Protein AF-A0A267FSI0-F1 (afdb_monomer_lite)

Radius of gyration: 41.01 Å; chains: 1; bounding box: 72×67×143 Å

Secondary structure (DSSP, 8-state):
--------------------------------------------TTS----------------------TTHHHHHHHHHHHHHHHHHHHHHHHHHHHHHHHHHHHHHHHHHHHHHHHHHHHHHHHHHHTT-HHHHHHHHHHHHHHHHHHHHHHHHHHHHHHHHHHHHHHHHHHHHHHTT-----TT--------

pLDDT: mean 71.2, std 25.24, range [33.44, 98.25]

Organism: NCBI:txid282301

Sequence (195 aa):
AMHRLPAPAPPSAALLSDDSNSQPPVDQRQTMGFGVPDQLPRAAAAEAAAGVPADADISNDTDASAGAGSSGGLYSAHINEEVSRAKLRDTMLRMLRRSDILIAAAESQLKQVCRQIELERVRFDRACYRSQRSFRYTLRLRMAVLEGMCNMLREYATTKMTERNNFAAIVRAMELEMAGGDLPSPFYHRGGGDP

Structure (mmCIF, N/CA/C/O backbone):
data_AF-A0A267FSI0-F1
#
_entry.id   AF-A0A267FSI0-F1
#
loop_
_atom_site.group_PDB
_atom_site.id
_atom_site.type_symbol
_atom_site.label_atom_id
_atom_site.label_alt_id
_atom_site.label_comp_id
_atom_site.label_asym_id
_atom_site.label_entity_id
_atom_site.label_seq_id
_atom_site.pdbx_PDB_ins_code
_atom_site.Cartn_x
_atom_site.Cartn_y
_atom_site.Cartn_z
_atom_site.occupancy
_atom_site.B_iso_or_equiv
_atom_site.auth_seq_id
_atom_site.auth_comp_id
_atom_site.auth_asym_id
_atom_site.auth_atom_id
_atom_site.pdbx_PDB_model_num
ATOM 1 N N . ALA A 1 1 ? -41.505 -25.756 95.009 1.00 44.81 1 ALA A N 1
ATOM 2 C CA . ALA A 1 1 ? -40.682 -25.976 93.806 1.00 44.81 1 ALA A CA 1
ATOM 3 C C . ALA A 1 1 ? -40.915 -24.811 92.850 1.00 44.81 1 ALA A C 1
ATOM 5 O O . ALA A 1 1 ? -42.060 -24.501 92.568 1.00 44.81 1 ALA A O 1
ATOM 6 N N . MET A 1 2 ? -39.820 -24.126 92.513 1.00 44.22 2 MET A N 1
ATOM 7 C CA . MET A 1 2 ? -39.611 -22.977 91.615 1.00 44.22 2 MET A CA 1
ATOM 8 C C . MET A 1 2 ? -40.812 -22.341 90.882 1.00 44.22 2 MET A C 1
ATOM 10 O O . MET A 1 2 ? -41.357 -22.889 89.929 1.00 44.22 2 MET A O 1
ATOM 14 N N . HIS A 1 3 ? -41.077 -21.089 91.267 1.00 43.28 3 HIS A N 1
ATOM 15 C CA . HIS A 1 3 ? -41.688 -20.033 90.463 1.00 43.28 3 HIS A CA 1
ATOM 16 C C . HIS A 1 3 ? -40.898 -19.752 89.170 1.00 43.28 3 HIS A C 1
ATOM 18 O O . HIS A 1 3 ? -39.674 -19.629 89.210 1.00 43.28 3 HIS A O 1
ATOM 24 N N . ARG A 1 4 ? -41.598 -19.466 88.065 1.00 45.78 4 ARG A N 1
ATOM 25 C CA . ARG A 1 4 ? -41.160 -18.439 87.105 1.00 45.78 4 ARG A CA 1
ATOM 26 C C . ARG A 1 4 ? -42.384 -17.727 86.522 1.00 45.78 4 ARG A C 1
ATOM 28 O O . ARG A 1 4 ? -43.190 -18.321 85.817 1.00 45.78 4 ARG A O 1
ATOM 35 N N . LEU A 1 5 ? -42.527 -16.472 86.938 1.00 49.81 5 LEU A N 1
ATOM 36 C CA . LEU A 1 5 ? -43.544 -15.488 86.557 1.00 49.81 5 LEU A CA 1
ATOM 37 C C . LEU A 1 5 ? -43.108 -14.705 85.281 1.00 49.81 5 LEU A C 1
ATOM 39 O O . LEU A 1 5 ? -41.990 -14.925 84.811 1.00 49.81 5 LEU A O 1
ATOM 43 N N . PRO A 1 6 ? -43.981 -13.849 84.699 1.00 52.94 6 PRO A N 1
ATOM 44 C CA . PRO A 1 6 ? -44.072 -13.560 83.258 1.00 52.94 6 PRO A CA 1
ATOM 45 C C . PRO A 1 6 ? -43.556 -12.168 82.808 1.00 52.94 6 PRO A C 1
ATOM 47 O O . PRO A 1 6 ? -43.279 -11.318 83.647 1.00 52.94 6 PRO A O 1
ATOM 50 N N . ALA A 1 7 ? -43.594 -11.944 81.474 1.00 46.62 7 ALA A N 1
ATOM 51 C CA . ALA A 1 7 ? -43.583 -10.658 80.721 1.00 46.62 7 ALA A CA 1
ATOM 52 C C . ALA A 1 7 ? -42.256 -9.838 80.774 1.00 46.62 7 ALA A C 1
ATOM 54 O O . ALA A 1 7 ? -41.445 -10.142 81.644 1.00 46.62 7 ALA A O 1
ATOM 55 N N . PRO A 1 8 ? -41.965 -8.828 79.898 1.00 48.88 8 PRO A N 1
ATOM 56 C CA . PRO A 1 8 ? -42.886 -7.983 79.109 1.00 48.88 8 PRO A CA 1
ATOM 57 C C . PRO A 1 8 ? -42.420 -7.557 77.679 1.00 48.88 8 PRO A C 1
ATOM 59 O O . PRO A 1 8 ? -41.323 -7.864 77.227 1.00 48.88 8 PRO A O 1
ATOM 62 N N . ALA A 1 9 ? -43.268 -6.796 76.979 1.00 45.00 9 ALA A N 1
ATOM 63 C CA . ALA A 1 9 ? -42.910 -5.844 75.907 1.00 45.00 9 ALA A CA 1
ATOM 64 C C . ALA A 1 9 ? -43.154 -4.403 76.429 1.00 45.00 9 ALA A C 1
ATOM 66 O O . ALA A 1 9 ? -43.786 -4.292 77.483 1.00 45.00 9 ALA A O 1
ATOM 67 N N . PRO A 1 10 ? -42.905 -3.294 75.691 1.00 57.38 10 PRO A N 1
ATOM 68 C CA . PRO A 1 10 ? -41.829 -2.847 74.784 1.00 57.38 10 PRO A CA 1
ATOM 69 C C . PRO A 1 10 ? -41.081 -1.623 75.421 1.00 57.38 10 PRO A C 1
ATOM 71 O O . PRO A 1 10 ? -41.098 -1.513 76.647 1.00 57.38 10 PRO A O 1
ATOM 74 N N . PRO A 1 11 ? -40.424 -0.699 74.671 1.00 46.44 11 PRO A N 1
ATOM 75 C CA . PRO A 1 11 ? -41.142 0.546 74.321 1.00 46.44 11 PRO A CA 1
ATOM 76 C C . PRO A 1 11 ? -40.771 1.202 72.965 1.00 46.44 11 PRO A C 1
ATOM 78 O O . PRO A 1 11 ? -3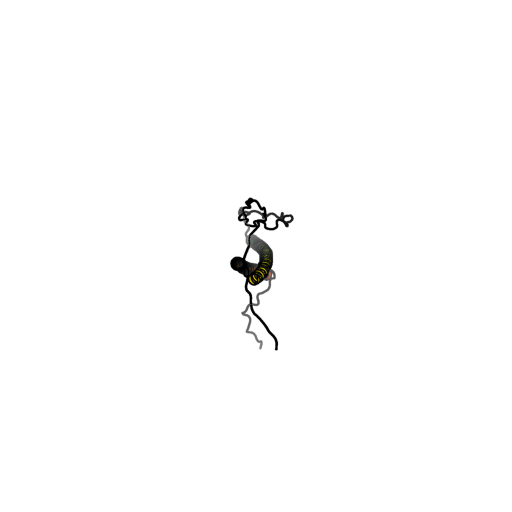9.689 1.011 72.417 1.00 46.44 11 PRO A O 1
ATOM 81 N N . SER A 1 12 ? -41.693 2.028 72.456 1.00 45.47 12 SER A N 1
ATOM 82 C CA . SER A 1 12 ? -41.475 3.068 71.430 1.00 45.47 12 SER A CA 1
ATOM 83 C C . SER A 1 12 ? -41.177 4.444 72.071 1.00 45.47 12 SER A C 1
ATOM 85 O O . SER A 1 12 ? -41.417 4.601 73.266 1.00 45.47 12 SER A O 1
ATOM 87 N N . ALA A 1 13 ? -40.793 5.431 71.232 1.00 37.69 13 ALA A N 1
ATOM 88 C CA . ALA A 1 13 ? -40.480 6.868 71.479 1.00 37.69 13 ALA A CA 1
ATOM 89 C C . ALA A 1 13 ? -38.963 7.156 71.626 1.00 37.69 13 ALA A C 1
ATOM 91 O O . ALA A 1 13 ? -38.266 6.355 72.228 1.00 37.69 13 ALA A O 1
ATOM 92 N N . ALA A 1 14 ? -38.331 8.226 71.117 1.00 37.78 14 ALA A N 1
ATOM 93 C CA . ALA A 1 14 ? -38.710 9.523 70.531 1.00 37.78 14 ALA A CA 1
ATOM 94 C C . ALA A 1 14 ? -37.476 10.063 69.730 1.00 37.78 14 ALA A C 1
ATOM 96 O O . ALA A 1 14 ? -36.357 9.678 70.049 1.00 37.78 14 ALA A O 1
ATOM 97 N N . LEU A 1 15 ? -37.631 10.700 68.558 1.00 39.16 15 LEU A N 1
ATOM 98 C CA . LEU A 1 15 ? -37.480 12.148 68.251 1.00 39.16 15 LEU A CA 1
ATOM 99 C C . LEU A 1 15 ? -36.138 12.859 68.589 1.00 39.16 15 LEU A C 1
ATOM 101 O O . LEU A 1 15 ? -35.676 12.783 69.721 1.00 39.16 15 LEU A O 1
ATOM 105 N N . LEU A 1 16 ? -35.701 13.695 67.616 1.00 38.00 16 LEU A N 1
ATOM 106 C CA . LEU A 1 16 ? -34.694 14.797 67.625 1.00 38.00 16 LEU A CA 1
ATOM 107 C C . LEU A 1 16 ? -33.224 14.350 67.392 1.00 38.00 16 LEU A C 1
ATOM 109 O O . LEU A 1 16 ? -32.783 13.393 68.009 1.00 38.00 16 LEU A O 1
ATOM 113 N N . SER A 1 17 ? -32.400 14.922 66.500 1.00 38.78 17 SER A N 1
ATOM 114 C CA . SER A 1 17 ? -32.355 16.261 65.885 1.00 38.78 17 SER A CA 1
ATOM 115 C C . SER A 1 17 ? -31.581 16.263 64.554 1.00 38.78 17 SER A C 1
ATOM 117 O O . SER A 1 17 ? -30.766 15.377 64.304 1.00 38.78 17 SER A O 1
ATOM 119 N N . ASP A 1 18 ? -31.828 17.313 63.765 1.00 41.78 18 ASP A N 1
ATOM 120 C CA . ASP A 1 18 ? -30.954 17.895 62.740 1.00 41.78 18 ASP A CA 1
ATOM 121 C C . ASP A 1 18 ? -29.455 17.774 63.040 1.00 41.78 18 ASP A C 1
ATOM 123 O O . ASP A 1 18 ? -29.007 18.168 64.116 1.00 41.78 18 ASP A O 1
ATOM 127 N N . ASP A 1 19 ? -28.680 17.389 62.024 1.00 41.47 19 ASP A N 1
ATOM 128 C CA . ASP A 1 19 ? -27.350 17.959 61.851 1.00 41.47 19 ASP A CA 1
ATOM 129 C C . ASP A 1 19 ? -27.136 18.361 60.391 1.00 41.47 19 ASP A C 1
ATOM 131 O O . ASP A 1 19 ? -27.282 17.584 59.442 1.00 41.47 19 ASP A O 1
ATOM 135 N N . SER A 1 20 ? -26.838 19.644 60.249 1.00 41.38 20 SER A N 1
ATOM 136 C CA . SER A 1 20 ? -26.615 20.358 59.005 1.00 41.38 20 SER A CA 1
ATOM 137 C C . SER A 1 20 ? -25.363 19.819 58.319 1.00 41.38 20 SER A C 1
ATOM 139 O O . SER A 1 20 ? -24.260 20.029 58.818 1.00 41.38 20 SER A O 1
ATOM 141 N N . ASN A 1 21 ? -25.493 19.201 57.141 1.00 37.91 21 ASN A N 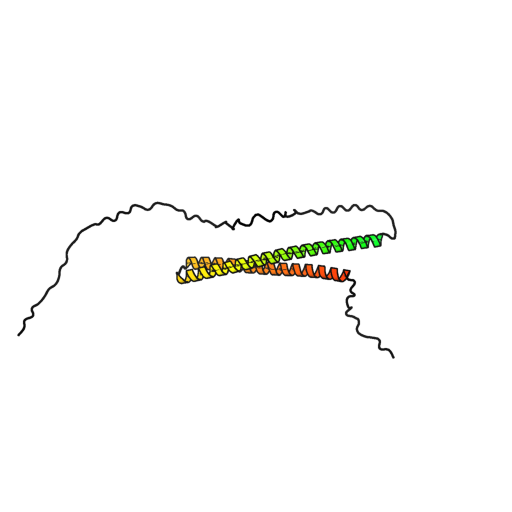1
ATOM 142 C CA . ASN A 1 21 ? -24.354 19.078 56.233 1.00 37.91 21 ASN A CA 1
ATOM 143 C C . ASN A 1 21 ? -24.517 20.063 55.075 1.00 37.91 21 ASN A C 1
ATOM 145 O O . ASN A 1 21 ? -25.188 19.812 54.075 1.00 37.91 21 ASN A O 1
ATOM 149 N N . SER A 1 22 ? -23.920 21.227 55.283 1.00 42.28 22 SER A N 1
ATOM 150 C CA . SER A 1 22 ? -23.806 22.330 54.345 1.00 42.28 22 SER A CA 1
ATOM 151 C C . SER A 1 22 ? -22.987 21.927 53.113 1.00 42.28 22 SER A C 1
ATOM 153 O O . SER A 1 22 ? -21.767 21.814 53.189 1.00 42.28 22 SER A O 1
ATOM 155 N N . GLN A 1 23 ? -23.627 21.808 51.948 1.00 42.28 23 GLN A N 1
ATOM 156 C CA . GLN A 1 23 ? -22.958 21.987 50.653 1.00 42.28 23 GLN A CA 1
ATOM 157 C C . GLN A 1 23 ? -23.817 22.877 49.738 1.00 42.28 23 GLN A C 1
ATOM 159 O O . GLN A 1 23 ? -24.900 22.455 49.331 1.00 42.28 23 GLN A O 1
ATOM 164 N N . PRO A 1 24 ? -23.369 24.102 49.401 1.00 43.03 24 PRO A N 1
ATOM 165 C CA . PRO A 1 24 ? -23.927 24.896 48.307 1.00 43.03 24 PRO A CA 1
ATOM 166 C C . PRO A 1 24 ? -23.117 24.634 47.002 1.00 43.03 24 PRO A C 1
ATOM 168 O O . PRO A 1 24 ? -22.215 23.795 47.004 1.00 43.03 24 PRO A O 1
ATOM 171 N N . PRO A 1 25 ? -23.454 25.245 45.851 1.00 44.38 25 PRO A N 1
ATOM 172 C CA . PRO A 1 25 ? -24.205 24.604 44.782 1.00 44.38 25 PRO A CA 1
ATOM 173 C C . PRO A 1 25 ? -23.352 24.288 43.542 1.00 44.38 25 PRO A C 1
ATOM 175 O O . PRO A 1 25 ? -22.206 24.704 43.386 1.00 44.38 25 PRO A O 1
ATOM 178 N N . VAL A 1 26 ? -23.979 23.541 42.638 1.00 52.62 26 VAL A N 1
ATOM 179 C CA . VAL A 1 26 ? -23.524 23.208 41.289 1.00 52.62 26 VAL A CA 1
ATOM 180 C C . VAL A 1 26 ? -23.331 24.482 40.466 1.00 52.62 26 VAL A C 1
ATOM 182 O O . VAL A 1 26 ? -24.312 25.109 40.092 1.00 52.62 26 VAL A O 1
ATOM 185 N N . ASP A 1 27 ? -22.085 24.818 40.134 1.00 39.97 27 ASP A N 1
ATOM 186 C CA . ASP A 1 27 ? -21.766 25.633 38.961 1.00 39.97 27 ASP A CA 1
ATOM 187 C C . ASP A 1 27 ? -20.300 25.452 38.549 1.00 39.97 27 ASP A C 1
ATOM 189 O O . ASP A 1 27 ? -19.388 26.042 39.119 1.00 39.97 27 ASP A O 1
ATOM 193 N N . GLN A 1 28 ? -20.073 24.653 37.505 1.00 38.06 28 GLN A N 1
ATOM 194 C CA . GLN A 1 28 ? -19.200 25.079 36.414 1.00 38.06 28 GLN A CA 1
ATOM 195 C C . GLN A 1 28 ? -19.398 24.183 35.195 1.00 38.06 28 GLN A C 1
ATOM 197 O O . GLN A 1 28 ? -19.015 23.015 35.151 1.00 38.06 28 GLN A O 1
ATOM 202 N N . ARG A 1 29 ? -19.992 24.794 34.169 1.00 44.69 29 ARG A N 1
ATOM 203 C CA . ARG A 1 29 ? -19.874 24.393 32.772 1.00 44.69 29 ARG A CA 1
ATOM 204 C C . ARG A 1 29 ? -18.424 24.013 32.464 1.00 44.69 29 ARG A C 1
ATOM 206 O O . ARG A 1 29 ? -17.556 24.879 32.432 1.00 44.69 29 ARG A O 1
ATOM 213 N N . GLN A 1 30 ? -18.198 22.761 32.098 1.00 39.16 30 GLN A N 1
ATOM 214 C CA . GLN A 1 30 ? -17.209 22.449 31.079 1.00 39.16 30 GLN A CA 1
ATOM 215 C C . GLN A 1 30 ? -17.925 21.691 29.976 1.00 39.16 30 GLN A C 1
ATOM 217 O O . GLN A 1 30 ? -18.293 20.524 30.087 1.00 39.16 30 GLN A O 1
ATOM 222 N N . THR A 1 31 ? -18.185 22.439 28.914 1.00 41.28 31 THR A N 1
ATOM 223 C CA . THR A 1 31 ? -18.490 21.932 27.591 1.00 41.28 31 THR A CA 1
ATOM 224 C C . THR A 1 31 ? -17.413 20.910 27.231 1.00 41.28 31 THR A C 1
ATOM 226 O O . THR A 1 31 ? -16.291 21.291 26.895 1.00 41.28 31 THR A O 1
ATOM 229 N N . MET A 1 32 ? -17.718 19.614 27.309 1.00 35.88 32 MET A N 1
ATOM 230 C CA . MET A 1 32 ? -16.892 18.598 26.660 1.00 35.88 32 MET A CA 1
ATOM 231 C C . MET A 1 32 ? -17.141 18.746 25.164 1.00 35.88 32 MET A C 1
ATOM 233 O O . MET A 1 32 ? -18.018 18.110 24.581 1.00 35.88 32 MET A O 1
ATOM 237 N N . GLY A 1 33 ? -16.420 19.707 24.590 1.00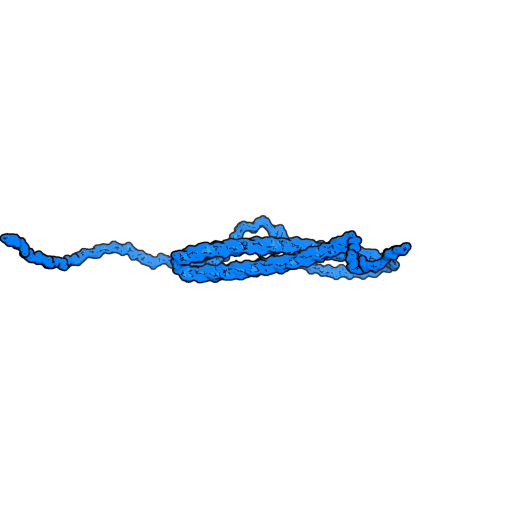 35.28 33 GLY A N 1
ATOM 238 C CA . GLY A 1 33 ? -16.362 19.948 23.169 1.00 35.28 33 GLY A CA 1
ATOM 239 C C . GLY A 1 33 ? -16.031 18.649 22.454 1.00 35.28 33 GLY A C 1
ATOM 240 O O . GLY A 1 33 ? -15.194 17.858 22.893 1.00 35.28 33 GLY A O 1
ATOM 241 N N . PHE A 1 34 ? -16.717 18.454 21.335 1.00 43.34 34 PHE A N 1
ATOM 242 C CA . PHE A 1 34 ? -16.304 17.568 20.264 1.00 43.34 34 PHE A CA 1
ATOM 243 C C . PHE A 1 34 ? -14.896 17.974 19.803 1.00 43.34 34 PHE A C 1
ATOM 245 O O . PHE A 1 34 ? -14.724 18.768 18.885 1.00 43.34 34 PHE A O 1
ATOM 252 N N . GLY A 1 35 ? -13.880 17.456 20.484 1.00 33.44 35 GLY A N 1
ATOM 253 C CA . GLY A 1 35 ? -12.498 17.506 20.048 1.00 33.44 35 GLY A CA 1
ATOM 254 C C . GLY A 1 35 ? -12.208 16.252 19.244 1.00 33.44 35 GLY A C 1
ATOM 255 O O . GLY A 1 35 ? -11.895 15.206 19.809 1.00 33.44 35 GLY A O 1
ATOM 256 N N . VAL A 1 36 ? -12.319 16.351 17.921 1.00 43.81 36 VAL A N 1
ATOM 257 C CA . VAL A 1 36 ? -11.520 15.510 17.026 1.00 43.81 36 VAL A CA 1
ATOM 258 C C . VAL A 1 36 ? -10.062 15.722 17.450 1.00 43.81 36 VAL A C 1
ATOM 260 O O . VAL A 1 36 ? -9.627 16.874 17.467 1.00 43.81 36 VAL A O 1
ATOM 263 N N . PRO A 1 37 ? -9.291 14.693 17.839 1.00 41.94 37 PRO A N 1
ATOM 264 C CA . PRO A 1 37 ? -7.860 14.876 17.995 1.00 41.94 37 PRO A CA 1
ATOM 265 C C . PRO A 1 37 ? -7.252 14.958 16.594 1.00 41.94 37 PRO A C 1
ATOM 267 O O . PRO A 1 37 ? -6.753 13.975 16.055 1.00 41.94 37 PRO A O 1
ATOM 270 N N . ASP A 1 38 ? -7.318 16.147 16.004 1.00 45.47 38 ASP A N 1
ATOM 271 C CA . ASP A 1 38 ? -6.527 16.528 14.843 1.00 45.47 38 ASP A CA 1
ATOM 272 C C . ASP A 1 38 ? -5.128 16.927 15.327 1.00 45.47 38 ASP A C 1
ATOM 274 O O . ASP A 1 38 ? -4.750 18.093 15.336 1.00 45.47 38 ASP A O 1
ATOM 278 N N . GLN A 1 39 ? -4.388 15.956 15.869 1.00 37.84 39 GLN A N 1
ATOM 279 C CA . GLN A 1 39 ? -2.965 16.104 16.177 1.00 37.84 39 GLN A CA 1
ATOM 280 C C . GLN A 1 39 ? -2.249 14.785 15.889 1.00 37.84 39 GLN A C 1
ATOM 282 O O . GLN A 1 39 ? -2.002 13.954 16.764 1.00 37.84 39 GLN A O 1
ATOM 287 N N . LEU A 1 40 ? -1.896 14.615 14.615 1.00 46.59 40 LEU A N 1
ATOM 288 C CA . LEU A 1 40 ? -0.721 13.842 14.222 1.00 46.59 40 LEU A CA 1
ATOM 289 C C . LEU A 1 40 ? 0.510 14.402 14.969 1.00 46.59 40 LEU A C 1
ATOM 291 O O . LEU A 1 40 ? 0.655 15.626 15.043 1.00 46.59 40 LEU A O 1
ATOM 295 N N . PRO A 1 41 ? 1.421 13.564 15.501 1.00 40.41 41 PRO A N 1
ATOM 296 C CA . PRO A 1 41 ? 2.649 14.048 16.121 1.00 40.41 41 PRO A CA 1
ATOM 297 C C . PRO A 1 41 ? 3.503 14.815 15.106 1.00 40.41 41 PRO A C 1
ATOM 299 O O . PRO A 1 41 ? 4.133 14.240 14.218 1.00 40.41 41 PRO A O 1
ATOM 302 N N . ARG A 1 42 ? 3.537 16.139 15.262 1.00 41.25 42 ARG A N 1
ATOM 303 C CA . ARG A 1 42 ? 4.414 17.069 14.545 1.00 41.25 42 ARG A CA 1
ATOM 304 C C . ARG A 1 42 ? 5.823 16.995 15.141 1.00 41.25 42 ARG A C 1
ATOM 306 O O . ARG A 1 42 ? 6.274 17.919 15.802 1.00 41.25 42 ARG A O 1
ATOM 313 N N . ALA A 1 43 ? 6.491 15.861 14.943 1.00 35.53 43 ALA A N 1
ATOM 314 C CA . ALA A 1 43 ? 7.866 15.627 15.384 1.00 35.53 43 ALA A CA 1
ATOM 315 C C . ALA A 1 43 ? 8.600 14.671 14.428 1.00 35.53 43 ALA A C 1
ATOM 317 O O . ALA A 1 43 ? 9.014 13.585 14.815 1.00 35.53 43 ALA A O 1
ATOM 318 N N . ALA A 1 44 ? 8.710 15.079 13.160 1.00 35.78 44 ALA A N 1
ATOM 319 C CA . ALA A 1 44 ? 9.741 14.630 12.209 1.00 35.78 44 ALA A CA 1
ATOM 320 C C . ALA A 1 44 ? 9.840 15.575 10.987 1.00 35.78 44 ALA A C 1
ATOM 322 O O . ALA A 1 44 ? 10.238 15.168 9.902 1.00 35.78 44 ALA A O 1
ATOM 323 N N . ALA A 1 45 ? 9.442 16.844 11.132 1.00 38.38 45 ALA A N 1
ATOM 324 C CA . ALA A 1 45 ? 9.513 17.837 10.061 1.00 38.38 45 ALA A CA 1
ATOM 325 C C . ALA A 1 45 ? 10.790 18.672 10.220 1.00 38.38 45 ALA A C 1
ATOM 327 O O . ALA A 1 45 ? 10.730 19.822 10.646 1.00 38.38 45 ALA A O 1
ATOM 328 N N . ALA A 1 46 ? 11.945 18.061 9.950 1.00 39.78 46 ALA A N 1
ATOM 329 C CA . ALA A 1 46 ? 13.213 18.786 9.822 1.00 39.78 46 ALA A CA 1
ATOM 330 C C . ALA A 1 46 ? 14.215 18.165 8.830 1.00 39.78 46 ALA A C 1
ATOM 332 O O . ALA A 1 46 ? 15.225 18.798 8.563 1.00 39.78 46 ALA A O 1
ATOM 333 N N . GLU A 1 47 ? 13.938 17.013 8.208 1.00 40.06 47 GLU A N 1
ATOM 334 C CA . GLU A 1 47 ? 14.764 16.504 7.103 1.00 40.06 47 GLU A CA 1
ATOM 335 C C . GLU A 1 47 ? 13.906 15.870 6.007 1.00 40.06 47 GLU A C 1
ATOM 337 O O . GLU A 1 47 ? 13.668 14.669 5.992 1.00 40.06 47 GLU A O 1
ATOM 342 N N . ALA A 1 48 ? 13.403 16.709 5.103 1.00 38.03 48 ALA A N 1
ATOM 343 C CA . ALA A 1 48 ? 13.084 16.347 3.719 1.00 38.03 48 ALA A CA 1
ATOM 344 C C . ALA A 1 48 ? 12.725 17.620 2.937 1.00 38.03 48 ALA A C 1
ATOM 346 O O . ALA A 1 48 ? 11.676 17.717 2.306 1.00 38.03 48 ALA A O 1
ATOM 347 N N . ALA A 1 49 ? 13.602 18.626 2.972 1.00 38.31 49 ALA A N 1
ATOM 348 C CA . ALA A 1 49 ? 13.626 19.647 1.930 1.00 38.31 49 ALA A CA 1
ATOM 349 C C . ALA A 1 49 ? 14.337 19.057 0.697 1.00 38.31 49 ALA A C 1
ATOM 351 O O . ALA A 1 49 ? 15.421 19.482 0.320 1.00 38.31 49 ALA A O 1
ATOM 352 N N . ALA A 1 50 ? 13.745 18.022 0.104 1.00 41.84 50 ALA A N 1
ATOM 353 C CA . ALA A 1 50 ? 14.090 17.554 -1.228 1.00 41.84 50 ALA A CA 1
ATOM 354 C C . ALA A 1 50 ? 12.851 17.818 -2.077 1.00 41.84 50 ALA A C 1
ATOM 356 O O . ALA A 1 50 ? 11.847 17.115 -1.970 1.00 41.84 50 ALA A O 1
ATOM 357 N N . GLY A 1 51 ? 12.903 18.934 -2.805 1.00 34.09 51 GLY A N 1
ATOM 358 C CA . GLY A 1 51 ? 11.800 19.456 -3.592 1.00 34.09 51 GLY A CA 1
ATOM 359 C C . GLY A 1 51 ? 11.163 18.382 -4.463 1.00 34.09 51 GLY A C 1
ATOM 360 O O . GLY A 1 51 ? 11.845 17.607 -5.129 1.00 34.09 51 GLY A O 1
ATOM 361 N N . VAL A 1 52 ? 9.837 18.365 -4.458 1.00 46.31 52 VAL A N 1
ATOM 362 C CA . VAL A 1 52 ? 9.052 17.779 -5.539 1.00 46.31 52 VAL A CA 1
ATOM 363 C C . VAL A 1 52 ? 9.329 18.655 -6.764 1.00 46.31 52 VAL A C 1
ATOM 365 O O . VAL A 1 52 ? 8.944 19.826 -6.724 1.00 46.31 52 VAL A O 1
ATOM 368 N N . PRO A 1 53 ? 10.024 18.190 -7.820 1.00 44.12 53 PRO A N 1
ATOM 369 C CA . PRO A 1 53 ? 10.041 18.967 -9.043 1.00 44.12 53 PRO A CA 1
ATOM 370 C C . PRO A 1 53 ? 8.622 18.956 -9.613 1.00 44.12 53 PRO A C 1
ATOM 372 O O . PRO A 1 53 ? 8.007 17.899 -9.770 1.00 44.12 53 PRO A O 1
ATOM 375 N N . ALA A 1 54 ? 8.123 20.169 -9.839 1.00 44.28 54 ALA A N 1
ATOM 376 C CA . ALA A 1 54 ? 6.905 20.456 -10.569 1.00 44.28 54 ALA A CA 1
ATOM 377 C C . ALA A 1 54 ? 6.928 19.779 -11.944 1.00 44.28 54 ALA A C 1
ATOM 379 O O . ALA A 1 54 ? 7.998 19.566 -12.521 1.00 44.28 54 ALA A O 1
ATOM 380 N N . ASP A 1 55 ? 5.733 19.455 -12.429 1.00 46.06 55 ASP A N 1
ATOM 381 C CA . ASP A 1 55 ? 5.458 18.959 -13.771 1.00 46.06 55 ASP A CA 1
ATOM 382 C C . ASP A 1 55 ? 6.280 19.725 -14.816 1.00 46.06 55 ASP A C 1
ATOM 384 O O . ASP A 1 55 ? 6.049 20.904 -15.081 1.00 46.06 55 ASP A O 1
ATOM 388 N N . ALA A 1 56 ? 7.284 19.058 -15.381 1.00 49.22 56 ALA A N 1
ATOM 389 C CA . ALA A 1 56 ? 7.977 19.561 -16.551 1.00 49.22 56 ALA A CA 1
ATOM 390 C C . ALA A 1 56 ? 7.171 19.121 -17.773 1.00 49.22 56 ALA A C 1
ATOM 392 O O . ALA A 1 56 ? 7.262 17.967 -18.199 1.00 49.22 56 ALA A O 1
ATOM 393 N N . ASP A 1 57 ? 6.379 20.048 -18.311 1.00 46.19 57 ASP A N 1
ATOM 394 C CA . ASP A 1 57 ? 5.956 20.028 -19.708 1.00 46.19 57 ASP A CA 1
ATOM 395 C C . ASP A 1 57 ? 7.203 19.816 -20.574 1.00 46.19 57 ASP A C 1
ATOM 397 O O . ASP A 1 57 ? 8.094 20.665 -20.645 1.00 46.19 57 ASP A O 1
ATOM 401 N N . ILE A 1 58 ? 7.299 18.648 -21.205 1.00 49.78 58 ILE A N 1
ATOM 402 C CA . ILE A 1 58 ? 8.350 18.369 -22.180 1.00 49.78 58 ILE A CA 1
ATOM 403 C C . ILE A 1 58 ? 7.889 19.011 -23.491 1.00 49.78 58 ILE A C 1
ATOM 405 O O . ILE A 1 58 ? 7.193 18.380 -24.288 1.00 49.78 58 ILE A O 1
ATOM 409 N N . SER A 1 59 ? 8.239 20.285 -23.696 1.00 44.06 59 SER A N 1
ATOM 410 C CA . SER A 1 59 ? 8.117 20.936 -25.000 1.00 44.06 59 SER A CA 1
ATOM 411 C C . SER A 1 59 ? 9.055 20.234 -25.982 1.00 44.06 59 SER A C 1
ATOM 413 O O . SER A 1 59 ? 10.267 20.145 -25.783 1.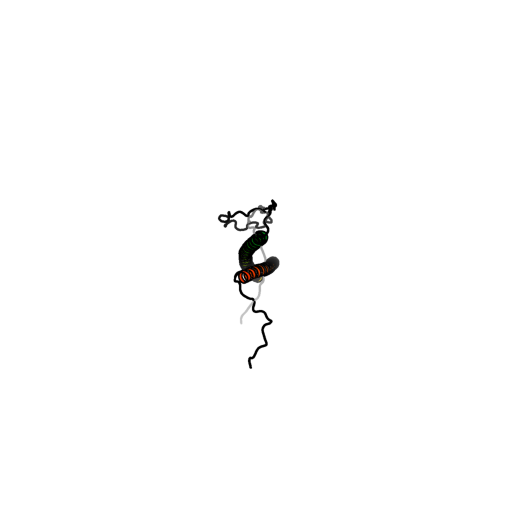00 44.06 59 SER A O 1
ATOM 415 N N . ASN A 1 60 ? 8.467 19.656 -27.022 1.00 48.00 60 ASN A N 1
ATOM 416 C CA . ASN A 1 60 ? 9.172 18.879 -28.027 1.00 48.00 60 ASN A CA 1
ATOM 417 C C . ASN A 1 60 ? 9.518 19.798 -29.208 1.00 48.00 60 ASN A C 1
ATOM 419 O O . ASN A 1 60 ? 8.861 19.752 -30.246 1.00 48.00 60 ASN A O 1
ATOM 423 N N . ASP A 1 61 ? 10.520 20.662 -29.040 1.00 40.06 61 ASP A N 1
ATOM 424 C CA . ASP A 1 61 ? 11.023 21.492 -30.137 1.00 40.06 61 ASP A CA 1
ATOM 425 C C . ASP A 1 61 ? 11.904 20.633 -31.047 1.00 40.06 61 ASP A C 1
ATOM 427 O O . ASP A 1 61 ? 13.025 20.246 -30.713 1.00 40.06 61 ASP A O 1
ATOM 431 N N . THR A 1 62 ? 11.336 20.269 -32.194 1.00 49.03 62 THR A N 1
ATOM 432 C CA . THR A 1 62 ? 11.989 19.448 -33.213 1.00 49.03 62 THR A CA 1
ATOM 433 C C . THR A 1 62 ? 12.394 20.359 -34.369 1.00 49.03 62 THR A C 1
ATOM 435 O O . THR A 1 62 ? 11.633 20.531 -35.317 1.00 49.03 62 THR A O 1
ATOM 438 N N . ASP A 1 63 ? 13.587 20.953 -34.304 1.00 41.09 63 ASP A N 1
ATOM 439 C CA . ASP A 1 63 ? 14.171 21.662 -35.449 1.00 41.09 63 ASP A CA 1
ATOM 440 C C . ASP A 1 63 ? 14.797 20.646 -36.415 1.00 41.09 63 ASP A C 1
ATOM 442 O O . ASP A 1 63 ? 15.925 20.177 -36.252 1.00 41.09 63 ASP A O 1
ATOM 446 N N . ALA A 1 64 ? 14.024 20.278 -37.437 1.00 47.09 64 ALA A N 1
ATOM 447 C CA . ALA A 1 64 ? 14.482 19.473 -38.559 1.00 47.09 64 ALA A CA 1
ATOM 448 C C . ALA A 1 64 ? 15.132 20.380 -39.619 1.00 47.09 64 ALA A C 1
ATOM 450 O O . ALA A 1 64 ? 14.443 20.996 -40.431 1.00 47.09 64 ALA A O 1
ATOM 451 N N . SER A 1 65 ? 16.466 20.437 -39.642 1.00 43.47 65 SER A N 1
ATOM 452 C CA . SER A 1 65 ? 17.220 21.015 -40.760 1.00 43.47 65 SER A CA 1
ATOM 453 C C . SER A 1 65 ? 17.679 19.908 -41.710 1.00 43.47 65 SER A C 1
ATOM 455 O O . SER A 1 65 ? 18.429 19.006 -41.335 1.00 43.47 65 SER A O 1
ATOM 457 N N . ALA A 1 66 ? 17.181 19.968 -42.944 1.00 52.66 66 ALA A N 1
ATOM 458 C CA . ALA A 1 66 ? 17.510 19.063 -44.034 1.00 52.66 66 ALA A CA 1
ATOM 459 C C . ALA A 1 66 ? 18.899 19.374 -44.620 1.00 52.66 66 ALA A C 1
ATOM 461 O O . ALA A 1 66 ? 19.175 20.504 -45.021 1.00 52.66 66 ALA A O 1
ATOM 462 N N . GLY A 1 67 ? 19.753 18.355 -44.744 1.00 39.88 67 GLY A N 1
ATOM 463 C CA . GLY A 1 67 ? 21.051 18.451 -45.413 1.00 39.88 67 GLY A CA 1
ATOM 464 C C . GLY A 1 67 ? 21.528 17.085 -45.910 1.00 39.88 67 GLY A C 1
ATOM 465 O O . GLY A 1 67 ? 21.553 16.116 -45.161 1.00 39.88 67 GLY A O 1
ATOM 466 N N . ALA A 1 68 ? 21.844 17.009 -47.200 1.00 48.66 68 ALA A N 1
ATOM 467 C CA . ALA A 1 68 ? 22.085 15.800 -47.985 1.00 48.66 68 ALA A CA 1
ATOM 468 C C . ALA A 1 68 ? 23.304 14.950 -47.551 1.00 48.66 68 ALA A C 1
ATOM 470 O O . ALA A 1 68 ? 24.352 15.490 -47.208 1.00 48.66 68 ALA A O 1
ATOM 471 N N . GLY A 1 69 ? 23.202 13.614 -47.672 1.00 40.81 69 GLY A N 1
ATOM 472 C CA . GLY A 1 69 ? 24.337 12.685 -47.519 1.00 40.81 69 GLY A CA 1
ATOM 473 C C . GLY A 1 69 ? 23.949 11.198 -47.434 1.00 40.81 69 GLY A C 1
ATOM 474 O O . GLY A 1 69 ? 23.660 10.677 -46.360 1.00 40.81 69 GLY A O 1
ATOM 475 N N . SER A 1 70 ? 23.984 10.499 -48.573 1.00 60.22 70 SER A N 1
ATOM 476 C CA . SER A 1 70 ? 23.471 9.137 -48.845 1.00 60.22 70 SER A CA 1
ATOM 477 C C . SER A 1 70 ? 24.223 7.943 -48.198 1.00 60.22 70 SER A C 1
ATOM 479 O O . SER A 1 70 ? 24.256 6.848 -48.755 1.00 60.22 70 SER A O 1
ATOM 481 N N . SER A 1 71 ? 24.797 8.095 -47.006 1.00 51.72 71 SER A N 1
ATOM 482 C CA . SER A 1 71 ? 25.320 6.968 -46.197 1.00 51.72 71 SER A CA 1
ATOM 483 C C . SER A 1 71 ? 25.302 7.227 -44.683 1.00 51.72 71 SER A C 1
ATOM 485 O O . SER A 1 71 ? 25.462 6.295 -43.899 1.00 51.72 71 SER A O 1
ATOM 487 N N . GLY A 1 72 ? 25.031 8.467 -44.252 1.00 51.31 72 GLY A N 1
ATOM 488 C CA . GLY A 1 72 ? 24.945 8.854 -42.838 1.00 51.31 72 GLY A CA 1
ATOM 489 C C . GLY A 1 72 ? 23.584 8.595 -42.179 1.00 51.31 72 GLY A C 1
ATOM 490 O O . GLY A 1 72 ? 23.488 8.621 -40.955 1.00 51.31 72 GLY A O 1
ATOM 491 N N . GLY A 1 73 ? 22.535 8.311 -42.961 1.00 55.41 73 GLY A N 1
ATOM 492 C CA . GLY A 1 73 ? 21.173 8.121 -42.442 1.00 55.41 73 GLY A CA 1
ATOM 493 C C . GLY A 1 73 ? 21.003 6.880 -41.559 1.00 55.41 73 GLY A C 1
ATOM 494 O O . GLY A 1 73 ? 20.311 6.946 -40.549 1.00 55.41 73 GLY A O 1
ATOM 495 N N . LEU A 1 74 ? 21.679 5.772 -41.887 1.00 54.38 74 LEU A N 1
ATOM 496 C CA . LEU A 1 74 ? 21.604 4.529 -41.105 1.00 54.38 74 LEU A CA 1
ATOM 497 C C . LEU A 1 74 ? 22.385 4.628 -39.787 1.00 54.38 74 LEU A C 1
ATOM 499 O O . LEU A 1 74 ? 21.891 4.199 -38.750 1.00 54.38 74 LEU A O 1
ATOM 503 N N . TYR A 1 75 ? 23.561 5.264 -39.806 1.00 58.00 75 TYR A N 1
ATOM 504 C CA . TYR A 1 75 ? 24.335 5.537 -38.590 1.00 58.00 75 TYR A CA 1
ATOM 505 C C . TYR A 1 75 ? 23.605 6.522 -37.666 1.00 58.00 75 TYR A C 1
ATOM 507 O O . TYR A 1 75 ? 23.533 6.299 -36.463 1.00 58.00 75 TYR A O 1
ATOM 515 N N . SER A 1 76 ? 23.011 7.584 -38.220 1.00 61.56 76 SER A N 1
ATOM 516 C CA . SER A 1 76 ? 22.243 8.560 -37.438 1.00 61.56 76 SER A CA 1
ATOM 517 C C . SER A 1 76 ? 20.965 7.958 -36.839 1.00 61.56 76 SER A C 1
ATOM 519 O O . SER A 1 76 ? 20.666 8.217 -35.674 1.00 61.56 76 SER A O 1
ATOM 521 N N . ALA A 1 77 ? 20.246 7.109 -37.581 1.00 67.50 77 ALA A N 1
ATOM 522 C CA . ALA A 1 77 ? 19.075 6.397 -37.067 1.00 67.50 77 ALA A CA 1
ATOM 523 C C . ALA A 1 77 ? 19.438 5.417 -35.939 1.00 67.50 77 ALA A C 1
ATOM 525 O O . ALA A 1 77 ? 18.770 5.416 -34.909 1.00 67.50 77 ALA A O 1
ATOM 526 N N . HIS A 1 78 ? 20.528 4.657 -36.092 1.00 67.94 78 HIS A N 1
ATOM 527 C CA . HIS A 1 78 ? 21.020 3.739 -35.062 1.00 67.94 78 HIS A CA 1
ATOM 528 C C . HIS A 1 78 ? 21.400 4.473 -33.769 1.00 67.94 78 HIS A C 1
ATOM 530 O O . HIS A 1 78 ? 20.977 4.080 -32.686 1.00 67.94 78 HIS A O 1
ATOM 536 N N . ILE A 1 79 ? 22.118 5.597 -33.877 1.00 69.56 79 ILE A N 1
ATOM 537 C CA . ILE A 1 79 ? 22.462 6.441 -32.722 1.00 69.56 79 ILE A CA 1
ATOM 538 C C . ILE A 1 79 ? 21.189 6.969 -32.036 1.00 69.56 79 ILE A C 1
ATOM 540 O O . ILE A 1 79 ? 21.090 6.951 -30.810 1.00 69.56 79 ILE A O 1
ATOM 544 N N . ASN A 1 80 ? 20.184 7.405 -32.803 1.00 75.75 80 ASN A N 1
ATOM 545 C CA . ASN A 1 80 ? 18.911 7.880 -32.248 1.00 75.75 80 ASN A CA 1
ATOM 546 C C . ASN A 1 80 ? 18.130 6.767 -31.532 1.00 75.75 80 ASN A C 1
ATOM 548 O O . ASN A 1 80 ? 17.503 7.018 -30.498 1.00 75.75 80 ASN A O 1
ATOM 552 N N . GLU A 1 81 ? 18.180 5.542 -32.050 1.00 79.19 81 GLU A N 1
ATOM 553 C CA . GLU A 1 81 ? 17.547 4.375 -31.440 1.00 79.19 81 GLU A CA 1
ATOM 554 C C . GLU A 1 81 ? 18.251 3.966 -30.137 1.00 79.19 81 GLU A C 1
ATOM 556 O O . GLU A 1 81 ? 17.593 3.782 -29.110 1.00 79.19 81 GLU A O 1
ATOM 561 N N . GLU A 1 82 ? 19.586 3.930 -30.126 1.00 77.81 82 GLU A N 1
ATOM 562 C CA . GLU A 1 82 ? 20.388 3.654 -28.927 1.00 77.81 82 GLU A CA 1
ATOM 563 C C . GLU A 1 82 ? 20.172 4.704 -27.830 1.00 77.81 82 GLU A C 1
ATOM 565 O O . GLU A 1 82 ? 19.943 4.360 -26.666 1.00 77.81 82 GLU A O 1
ATOM 570 N N . VAL A 1 83 ? 20.162 5.991 -28.192 1.00 80.19 83 VAL A N 1
ATOM 571 C CA . VAL A 1 83 ? 19.873 7.093 -27.260 1.00 80.19 83 VAL A CA 1
ATOM 572 C C . VAL A 1 83 ? 18.449 6.982 -26.704 1.00 80.19 83 VAL A C 1
ATOM 574 O O . VAL A 1 83 ? 18.228 7.223 -25.514 1.00 80.19 83 VAL A O 1
ATOM 577 N N . SER A 1 84 ? 17.475 6.589 -27.525 1.00 86.69 84 SER A N 1
ATOM 578 C CA . SER A 1 84 ? 16.089 6.387 -27.079 1.00 86.69 84 SER A CA 1
ATOM 579 C C . SER A 1 84 ? 15.963 5.197 -26.125 1.00 86.69 84 SER A C 1
ATOM 581 O O . SER A 1 84 ? 15.283 5.294 -25.100 1.00 86.69 84 SER A O 1
ATOM 583 N N . ARG A 1 85 ? 16.680 4.102 -26.397 1.00 86.12 85 ARG A N 1
ATOM 584 C CA . ARG A 1 85 ? 16.740 2.919 -25.527 1.00 86.12 85 ARG A CA 1
ATOM 585 C C . ARG A 1 85 ? 17.384 3.244 -24.180 1.00 86.12 85 ARG A C 1
ATOM 587 O O . ARG A 1 85 ? 16.846 2.861 -23.143 1.00 86.12 85 ARG A O 1
ATOM 594 N N . ALA A 1 86 ? 18.476 4.010 -24.178 1.00 88.69 86 ALA A N 1
ATOM 595 C CA . ALA A 1 86 ? 19.128 4.478 -22.956 1.00 88.69 86 ALA A CA 1
ATOM 596 C C . ALA A 1 86 ? 18.190 5.357 -22.108 1.00 88.69 86 ALA A C 1
ATOM 598 O O . ALA A 1 86 ? 18.003 5.097 -20.918 1.00 88.69 86 ALA A O 1
ATOM 599 N N . LYS A 1 87 ? 17.504 6.329 -22.730 1.00 92.50 87 LYS A N 1
ATOM 600 C CA . LYS A 1 87 ? 16.498 7.171 -22.053 1.00 92.50 87 LYS A CA 1
ATOM 601 C C . LYS A 1 87 ? 15.350 6.352 -21.456 1.00 92.50 87 LYS A C 1
ATOM 603 O O . LYS A 1 87 ? 14.891 6.639 -20.343 1.00 92.50 87 LYS A O 1
ATOM 608 N N . LEU A 1 88 ? 14.876 5.334 -22.176 1.00 91.44 88 LEU A N 1
ATOM 609 C CA . LEU A 1 88 ? 13.829 4.439 -21.691 1.00 91.44 88 LEU A CA 1
ATOM 610 C C . LEU A 1 88 ? 14.319 3.610 -20.496 1.00 91.44 88 LEU A C 1
ATOM 612 O O . LEU A 1 88 ? 13.625 3.555 -19.480 1.00 91.44 88 LEU A O 1
ATOM 616 N N . ARG A 1 89 ? 15.536 3.053 -20.561 1.00 93.00 89 ARG A N 1
ATOM 617 C CA . ARG A 1 89 ? 16.165 2.330 -19.444 1.00 93.00 89 ARG A CA 1
ATOM 618 C C . ARG A 1 89 ? 16.270 3.200 -18.194 1.00 93.00 89 ARG A C 1
ATOM 620 O O . ARG A 1 89 ? 15.829 2.778 -17.126 1.00 93.00 89 ARG A O 1
ATOM 627 N N . ASP A 1 90 ? 16.785 4.419 -18.322 1.00 94.75 90 ASP A N 1
ATOM 628 C CA . ASP A 1 90 ? 16.910 5.354 -17.198 1.00 94.75 90 ASP A CA 1
ATOM 629 C C . ASP A 1 90 ? 15.551 5.684 -16.580 1.00 94.75 90 ASP A C 1
ATOM 631 O O . ASP A 1 90 ? 15.404 5.763 -15.357 1.00 94.75 90 ASP A O 1
ATOM 635 N N . THR A 1 91 ? 14.531 5.832 -17.425 1.00 95.69 91 THR A N 1
ATOM 636 C CA . THR A 1 91 ? 13.158 6.059 -16.976 1.00 95.69 91 THR A CA 1
ATOM 637 C C . THR A 1 91 ? 12.615 4.861 -16.206 1.00 95.69 91 THR A C 1
ATOM 639 O O . THR A 1 91 ? 12.094 5.039 -15.103 1.00 95.69 91 THR A O 1
ATOM 642 N N . MET A 1 92 ? 12.806 3.641 -16.709 1.00 96.00 92 MET A N 1
ATOM 643 C CA . MET A 1 92 ? 12.382 2.418 -16.021 1.00 96.00 92 MET A CA 1
ATOM 644 C C . MET A 1 92 ? 13.122 2.210 -14.692 1.00 96.00 92 MET A C 1
ATOM 646 O O . MET A 1 92 ? 12.496 1.873 -13.688 1.00 96.00 92 MET A O 1
ATOM 650 N N . LEU A 1 93 ? 14.427 2.494 -14.631 1.00 95.94 93 LEU A N 1
ATOM 651 C CA . LEU A 1 93 ? 15.206 2.456 -13.387 1.00 95.94 93 LEU A CA 1
ATOM 652 C C . LEU A 1 93 ? 14.697 3.470 -12.353 1.00 95.94 93 LEU A C 1
ATOM 654 O O . LEU A 1 93 ? 14.633 3.169 -11.157 1.00 95.94 93 LEU A O 1
ATOM 658 N N . ARG A 1 94 ? 14.292 4.664 -12.796 1.00 97.12 94 ARG A N 1
ATOM 659 C CA . ARG A 1 94 ? 13.689 5.684 -11.926 1.00 97.12 94 ARG A CA 1
ATOM 660 C C . ARG A 1 94 ? 12.334 5.219 -11.382 1.00 97.12 94 ARG A C 1
ATOM 662 O O . ARG A 1 94 ? 12.073 5.371 -10.189 1.00 97.12 94 ARG A O 1
ATOM 669 N N . MET A 1 95 ? 11.509 4.604 -12.231 1.00 96.69 95 MET A N 1
ATOM 670 C CA . MET A 1 95 ? 10.212 4.032 -11.845 1.00 96.69 95 MET A CA 1
ATOM 671 C C . MET A 1 95 ? 10.354 2.858 -10.870 1.00 96.69 95 MET A C 1
ATOM 673 O O . MET A 1 95 ? 9.576 2.763 -9.919 1.00 96.69 95 MET A O 1
ATOM 677 N N . LEU A 1 96 ? 11.381 2.019 -11.037 1.00 96.06 96 LEU A N 1
ATOM 678 C CA . LEU A 1 96 ? 11.725 0.962 -10.085 1.00 96.06 96 LEU A CA 1
ATOM 679 C C . LEU A 1 96 ? 12.027 1.538 -8.703 1.00 96.06 96 LEU A C 1
ATOM 681 O O . LEU A 1 96 ? 11.340 1.210 -7.742 1.00 96.06 96 L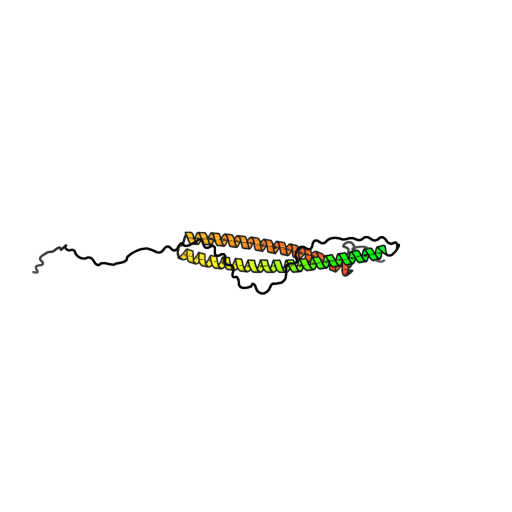EU A O 1
ATOM 685 N N . ARG A 1 97 ? 12.981 2.472 -8.610 1.00 97.06 97 ARG A N 1
ATOM 686 C CA . ARG A 1 97 ? 13.347 3.099 -7.328 1.00 97.06 97 ARG A CA 1
ATOM 687 C C . ARG A 1 97 ? 12.150 3.766 -6.654 1.00 97.06 97 ARG A C 1
ATOM 689 O O . ARG A 1 97 ? 11.966 3.633 -5.448 1.00 97.06 97 ARG A O 1
ATOM 696 N N . ARG A 1 98 ? 11.314 4.460 -7.433 1.00 97.19 98 ARG A N 1
ATOM 697 C CA . ARG A 1 98 ? 10.088 5.080 -6.918 1.00 97.19 98 ARG A CA 1
ATOM 698 C C . ARG A 1 98 ? 9.122 4.038 -6.355 1.00 97.19 98 ARG A C 1
ATOM 700 O O . ARG A 1 98 ? 8.569 4.255 -5.282 1.00 97.19 98 ARG A O 1
ATOM 707 N N . SER A 1 99 ? 8.926 2.925 -7.058 1.00 96.94 99 SER A N 1
ATOM 708 C CA . SER A 1 99 ? 8.035 1.848 -6.614 1.00 96.94 99 SER A CA 1
ATOM 709 C C . SER A 1 99 ? 8.526 1.224 -5.308 1.00 96.94 99 SER A C 1
ATOM 711 O O . SER A 1 99 ? 7.727 1.010 -4.403 1.00 96.94 99 SER A O 1
ATOM 713 N N . ASP A 1 100 ? 9.836 1.031 -5.164 1.00 97.19 100 ASP A N 1
ATOM 714 C CA . ASP A 1 100 ? 10.458 0.464 -3.961 1.00 97.19 100 ASP A CA 1
ATOM 715 C C . ASP A 1 100 ? 10.191 1.323 -2.722 1.00 97.19 100 ASP A C 1
ATOM 717 O O . ASP A 1 100 ? 9.803 0.805 -1.674 1.00 97.19 100 ASP A O 1
ATOM 721 N N . ILE A 1 101 ? 10.326 2.645 -2.861 1.00 97.75 101 ILE A N 1
ATOM 722 C CA . ILE A 1 101 ? 10.024 3.604 -1.791 1.00 97.75 101 ILE A CA 1
ATOM 723 C C . ILE A 1 101 ? 8.545 3.525 -1.400 1.00 97.75 101 ILE A C 1
ATOM 725 O O . ILE A 1 101 ? 8.215 3.500 -0.213 1.00 97.75 101 ILE A O 1
ATOM 729 N N . LEU A 1 102 ? 7.644 3.469 -2.384 1.00 97.25 102 LEU A N 1
ATOM 730 C CA . LEU A 1 102 ? 6.202 3.415 -2.135 1.00 97.25 102 LEU A CA 1
ATOM 731 C C . LEU A 1 102 ? 5.774 2.105 -1.462 1.00 97.25 102 LEU A C 1
ATOM 733 O O . LEU A 1 102 ? 4.933 2.138 -0.565 1.00 97.25 102 LEU A O 1
ATOM 737 N N . ILE A 1 103 ? 6.357 0.973 -1.865 1.00 98.00 103 ILE A N 1
ATOM 738 C CA . ILE A 1 103 ? 6.113 -0.334 -1.243 1.00 98.00 103 ILE A CA 1
ATOM 739 C C . ILE A 1 103 ? 6.591 -0.308 0.211 1.00 98.00 103 ILE A C 1
ATOM 741 O O . ILE A 1 103 ? 5.814 -0.619 1.111 1.00 98.00 103 ILE A O 1
ATOM 745 N N . ALA A 1 104 ? 7.820 0.153 0.464 1.00 97.94 104 ALA A N 1
ATOM 746 C CA . ALA A 1 104 ? 8.360 0.248 1.819 1.00 97.94 104 ALA A CA 1
ATOM 747 C C . ALA A 1 104 ? 7.516 1.168 2.724 1.00 97.94 104 ALA A C 1
ATOM 749 O O . ALA A 1 104 ? 7.263 0.850 3.890 1.00 97.94 104 ALA A O 1
ATOM 750 N N . ALA A 1 105 ? 7.031 2.291 2.187 1.00 98.00 105 ALA A N 1
ATOM 751 C CA . ALA A 1 105 ? 6.130 3.187 2.904 1.00 98.00 105 ALA A CA 1
ATOM 752 C C . ALA A 1 105 ? 4.795 2.504 3.249 1.00 98.00 105 ALA A C 1
ATOM 754 O O . ALA A 1 105 ? 4.344 2.591 4.393 1.00 98.00 105 ALA A O 1
ATOM 755 N N . ALA A 1 106 ? 4.188 1.786 2.299 1.00 97.88 106 ALA A N 1
ATOM 756 C CA . ALA A 1 106 ? 2.943 1.052 2.521 1.00 97.88 106 ALA A CA 1
ATOM 757 C C . ALA A 1 106 ? 3.105 -0.058 3.571 1.00 97.88 106 ALA A C 1
ATOM 759 O O . ALA A 1 106 ? 2.261 -0.207 4.453 1.00 97.88 106 ALA A O 1
ATOM 760 N N . GLU A 1 107 ? 4.216 -0.796 3.539 1.00 96.94 107 GLU A N 1
ATOM 761 C CA . GLU A 1 107 ? 4.534 -1.816 4.542 1.00 96.94 107 GLU A CA 1
ATOM 762 C C . GLU A 1 107 ? 4.736 -1.223 5.940 1.00 96.94 107 GLU A C 1
ATOM 764 O O . GLU A 1 107 ? 4.281 -1.793 6.935 1.00 96.94 107 GLU A O 1
ATOM 769 N N . SER A 1 108 ? 5.400 -0.068 6.032 1.00 98.06 108 SER A N 1
ATOM 770 C CA . SER A 1 108 ? 5.564 0.660 7.293 1.00 98.06 108 SER A CA 1
ATOM 771 C C . SER A 1 108 ? 4.208 1.076 7.873 1.00 98.06 108 SER A C 1
ATOM 773 O O . SER A 1 108 ? 3.911 0.799 9.040 1.00 98.06 108 SER A O 1
ATOM 775 N N . GLN A 1 109 ? 3.338 1.652 7.037 1.00 98.06 109 GLN A N 1
ATOM 776 C CA . GLN A 1 109 ? 1.978 2.018 7.433 1.00 98.06 109 GLN A CA 1
ATOM 777 C C . GLN A 1 109 ? 1.163 0.789 7.850 1.00 98.06 109 GLN A C 1
ATOM 779 O O . GLN A 1 109 ? 0.469 0.830 8.865 1.00 98.06 109 GLN A O 1
ATOM 784 N N . LEU A 1 110 ? 1.293 -0.334 7.138 1.00 97.88 110 LEU A N 1
ATOM 785 C CA . LEU A 1 110 ? 0.599 -1.574 7.478 1.00 97.88 110 LEU A CA 1
ATOM 786 C C . LEU A 1 110 ? 0.992 -2.071 8.876 1.00 97.88 110 LEU A C 1
ATOM 788 O O . LEU A 1 110 ? 0.118 -2.402 9.676 1.00 97.88 110 LEU A O 1
ATOM 792 N N . LYS A 1 111 ? 2.290 -2.059 9.209 1.00 97.81 111 LYS A N 1
ATOM 793 C CA . LYS A 1 111 ? 2.785 -2.406 10.555 1.00 97.81 111 LYS A CA 1
ATOM 794 C C . LYS A 1 111 ? 2.198 -1.485 11.625 1.00 97.81 111 LYS A C 1
ATOM 796 O O . LYS A 1 111 ? 1.784 -1.955 12.686 1.00 97.81 111 LYS A O 1
ATOM 801 N N . GLN A 1 112 ? 2.126 -0.185 11.346 1.00 98.06 112 GLN A N 1
ATOM 802 C CA . GLN A 1 112 ? 1.545 0.791 12.265 1.00 98.06 112 GLN A CA 1
ATOM 803 C C . GLN A 1 112 ? 0.053 0.531 12.513 1.00 98.06 112 GLN A C 1
ATOM 805 O O . GLN A 1 112 ? -0.375 0.538 13.669 1.00 98.06 112 GLN A O 1
ATOM 810 N N . VAL A 1 113 ? -0.731 0.269 11.464 1.00 98.12 113 VAL A N 1
ATOM 811 C CA . VAL A 1 113 ? -2.169 -0.018 11.591 1.00 98.12 113 VAL A CA 1
ATOM 812 C C . VAL A 1 113 ? -2.400 -1.334 12.338 1.00 98.12 113 VAL A C 1
ATOM 814 O O . VAL A 1 113 ? -3.220 -1.367 13.255 1.00 98.12 113 VAL A O 1
ATOM 817 N N . CYS A 1 114 ? -1.631 -2.391 12.051 1.00 97.06 114 CYS A N 1
ATOM 818 C CA . CYS A 1 114 ? -1.709 -3.653 12.797 1.00 97.06 114 CYS A CA 1
ATOM 819 C C . CYS A 1 114 ? -1.483 -3.442 14.302 1.00 97.06 114 CYS A C 1
ATOM 821 O O . CYS A 1 114 ? -2.268 -3.916 15.124 1.00 97.06 114 CYS A O 1
ATOM 823 N N . ARG A 1 115 ? -0.474 -2.643 14.670 1.00 98.06 115 ARG A N 1
ATOM 824 C CA . ARG A 1 115 ? -0.229 -2.278 16.071 1.00 98.06 115 ARG A CA 1
ATOM 825 C C . ARG A 1 115 ? -1.409 -1.518 16.684 1.00 98.06 115 ARG A C 1
ATOM 827 O O . ARG A 1 115 ? -1.750 -1.742 17.842 1.00 98.06 115 ARG A O 1
ATOM 834 N N . GLN A 1 116 ? -2.041 -0.609 15.942 1.00 97.81 116 GLN A N 1
ATOM 835 C CA . GLN A 1 116 ? -3.224 0.108 16.431 1.00 97.81 116 GLN A CA 1
ATOM 836 C C . GLN A 1 116 ? -4.408 -0.834 16.675 1.00 97.81 116 GLN A C 1
ATOM 838 O O . GLN A 1 116 ? -5.081 -0.694 17.695 1.00 97.81 116 GLN A O 1
ATOM 843 N N . ILE A 1 117 ? -4.624 -1.822 15.801 1.00 97.81 117 ILE A N 1
ATOM 844 C CA . ILE A 1 117 ? -5.654 -2.853 15.995 1.00 97.81 117 ILE A CA 1
ATOM 845 C C . ILE A 1 117 ? -5.403 -3.610 17.300 1.00 97.81 117 ILE A C 1
ATOM 847 O O . ILE A 1 117 ? -6.322 -3.763 18.101 1.00 97.81 117 ILE A O 1
ATOM 851 N N . GLU A 1 118 ? -4.169 -4.044 17.557 1.00 98.06 118 GLU A N 1
ATOM 852 C CA . GLU A 1 118 ? -3.810 -4.734 18.804 1.00 98.06 118 GLU A CA 1
ATOM 853 C C . GLU A 1 118 ? -4.081 -3.873 20.045 1.00 98.06 118 GLU A C 1
ATOM 855 O O . GLU A 1 118 ? -4.647 -4.355 21.029 1.00 98.06 118 GLU A O 1
ATOM 860 N N . LEU A 1 119 ? -3.751 -2.579 19.996 1.00 97.38 119 LEU A N 1
ATOM 861 C CA . LEU A 1 119 ? -4.034 -1.652 21.094 1.00 97.38 119 LEU A CA 1
ATOM 862 C C . LEU A 1 119 ? -5.539 -1.495 21.349 1.00 97.38 119 LEU A C 1
ATOM 864 O O . LEU A 1 119 ? -5.967 -1.484 22.508 1.00 97.38 119 LEU A O 1
ATOM 868 N N . GLU A 1 120 ? -6.350 -1.384 20.295 1.00 97.25 120 GLU A N 1
ATOM 869 C CA . GLU A 1 120 ? -7.806 -1.299 20.438 1.00 97.25 120 GLU A CA 1
ATOM 870 C C . GLU A 1 120 ? -8.420 -2.631 20.899 1.00 97.25 120 GLU A C 1
ATOM 872 O O . GLU A 1 120 ? -9.359 -2.607 21.697 1.00 97.25 120 GLU A O 1
ATOM 877 N N . ARG A 1 121 ? -7.844 -3.785 20.525 1.00 97.31 121 ARG A N 1
ATOM 878 C CA . ARG A 1 121 ? -8.232 -5.107 21.056 1.00 97.31 121 ARG A CA 1
ATOM 879 C C . ARG A 1 121 ? -8.019 -5.194 22.566 1.00 97.31 121 ARG A C 1
ATOM 881 O O . ARG A 1 121 ? -8.953 -5.505 23.297 1.00 97.31 121 ARG A O 1
ATOM 888 N N . VAL A 1 122 ? -6.847 -4.794 23.063 1.00 97.69 122 VAL A N 1
ATOM 889 C CA . VAL A 1 122 ? -6.571 -4.776 24.514 1.00 97.69 122 VAL A CA 1
ATOM 890 C C . VAL A 1 122 ? -7.541 -3.850 25.258 1.00 97.69 122 VAL A C 1
ATOM 892 O O . VAL A 1 122 ? -8.007 -4.162 26.359 1.00 97.69 122 VAL A O 1
ATOM 895 N N . ARG A 1 123 ? -7.873 -2.690 24.678 1.00 97.25 123 ARG A N 1
ATOM 896 C CA . ARG A 1 123 ? -8.882 -1.779 25.246 1.00 97.25 123 ARG A CA 1
ATOM 897 C C . ARG A 1 123 ? -10.276 -2.398 25.234 1.00 97.25 123 ARG A C 1
ATOM 899 O O . ARG A 1 123 ? -11.020 -2.220 26.199 1.00 97.25 123 ARG A O 1
ATOM 906 N N . PHE A 1 124 ? -10.617 -3.129 24.178 1.00 97.81 124 PHE A N 1
ATOM 907 C CA . PHE A 1 124 ? -11.889 -3.825 24.044 1.00 97.81 124 PHE A CA 1
ATOM 908 C C . PHE A 1 124 ? -12.044 -4.917 25.101 1.00 97.81 124 PHE A C 1
ATOM 910 O O . PHE A 1 124 ? -13.086 -4.976 25.758 1.00 97.81 124 PHE A O 1
ATOM 917 N N . ASP A 1 125 ? -10.997 -5.697 25.351 1.00 97.38 125 ASP A N 1
ATOM 918 C CA . ASP A 1 125 ? -10.999 -6.730 26.388 1.00 97.38 125 ASP A CA 1
ATOM 919 C C . ASP A 1 125 ? -11.218 -6.109 27.772 1.00 97.38 125 ASP A C 1
ATOM 921 O O . ASP A 1 125 ? -12.116 -6.511 28.513 1.00 97.38 125 ASP A O 1
ATOM 925 N N . ARG A 1 126 ? -10.492 -5.028 28.093 1.00 97.06 126 ARG A N 1
ATOM 926 C CA . ARG A 1 126 ? -10.701 -4.251 29.333 1.00 97.06 126 ARG A CA 1
ATOM 927 C C . ARG A 1 126 ? -12.137 -3.734 29.463 1.00 97.06 126 ARG A C 1
ATOM 929 O O . ARG A 1 126 ? -12.707 -3.760 30.556 1.00 97.06 126 ARG A O 1
ATOM 936 N N . ALA A 1 127 ? -12.733 -3.276 28.364 1.00 96.69 127 ALA A N 1
ATOM 937 C CA . ALA A 1 127 ? -14.118 -2.816 28.333 1.00 96.69 127 ALA A CA 1
ATOM 938 C C . ALA A 1 127 ? -15.129 -3.964 28.514 1.00 96.69 127 ALA A C 1
ATOM 940 O O . ALA A 1 127 ? -16.218 -3.729 29.045 1.00 96.69 127 ALA A O 1
ATOM 941 N N . CYS A 1 128 ? -14.779 -5.193 28.116 1.00 95.44 128 CYS A N 1
ATOM 942 C CA . CYS A 1 128 ? -15.571 -6.395 28.383 1.00 95.44 128 CYS A CA 1
ATOM 943 C C . CYS A 1 128 ? -15.612 -6.719 29.873 1.00 95.44 128 CYS A C 1
ATOM 945 O O . CYS A 1 128 ? -16.707 -6.868 30.411 1.00 95.44 128 CYS A O 1
ATOM 947 N N . TYR A 1 129 ? -14.462 -6.715 30.553 1.00 96.06 129 TYR A N 1
ATOM 948 C CA . TYR A 1 129 ? -14.404 -6.946 32.002 1.00 96.06 129 TYR A CA 1
ATOM 949 C C . TYR A 1 129 ? -15.215 -5.916 32.801 1.00 96.06 129 TYR A C 1
ATOM 951 O O . TYR A 1 129 ? -15.825 -6.252 33.810 1.00 96.06 129 TYR A O 1
ATOM 959 N N . ARG A 1 130 ? -15.263 -4.660 32.338 1.00 95.75 130 ARG A N 1
ATOM 960 C CA . ARG A 1 130 ? -16.016 -3.569 32.987 1.00 95.75 130 ARG A CA 1
ATOM 961 C C . ARG A 1 130 ? -17.459 -3.410 32.485 1.00 95.75 130 ARG A C 1
ATOM 963 O O . ARG A 1 130 ? -18.117 -2.444 32.854 1.00 95.75 130 ARG A O 1
ATOM 970 N N . SER A 1 131 ? -17.944 -4.306 31.620 1.00 93.38 131 SER A N 1
ATOM 971 C CA . SER A 1 131 ? -19.299 -4.286 31.038 1.00 93.38 131 SER A CA 1
ATOM 972 C C . SER A 1 131 ? -19.713 -2.958 30.362 1.00 93.38 131 SER A C 1
ATOM 974 O O . SER A 1 131 ? -20.883 -2.574 30.330 1.00 93.38 131 SER A O 1
ATOM 976 N N . GLN A 1 132 ? -18.768 -2.238 29.748 1.00 94.75 132 GLN A N 1
ATOM 977 C CA . GLN A 1 132 ? -19.026 -0.924 29.136 1.00 94.75 132 GLN A CA 1
ATOM 978 C C . GLN A 1 132 ? -19.600 -1.064 27.713 1.00 94.75 132 GLN A C 1
ATOM 980 O O . GLN A 1 132 ? -18.883 -0.971 26.716 1.00 94.75 132 GLN A O 1
ATOM 985 N N . ARG A 1 133 ? -20.909 -1.335 27.591 1.00 94.56 133 ARG A N 1
ATOM 986 C CA . ARG A 1 133 ? -21.568 -1.694 26.313 1.00 94.56 133 ARG A CA 1
ATOM 987 C C . ARG A 1 133 ? -21.378 -0.675 25.183 1.00 94.56 133 ARG A C 1
ATOM 989 O O . ARG A 1 133 ? -21.020 -1.085 24.079 1.00 94.56 133 ARG A O 1
ATOM 996 N N . SER A 1 134 ? -21.616 0.610 25.437 1.00 95.38 134 SER A N 1
ATOM 997 C CA . SER A 1 134 ? -21.470 1.671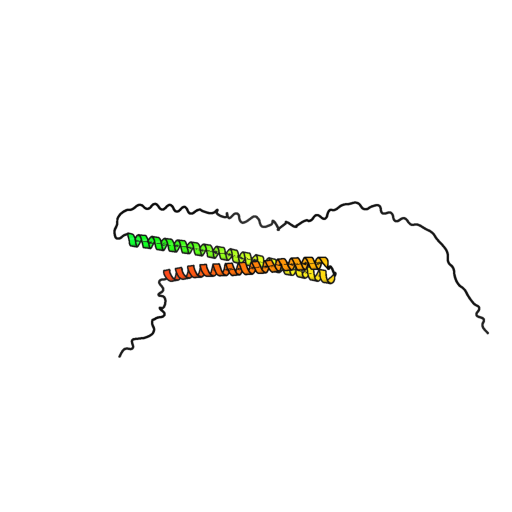 24.428 1.00 95.38 134 SER A CA 1
ATOM 998 C C . SER A 1 134 ? -20.015 1.813 23.978 1.00 95.38 134 SER A C 1
ATOM 1000 O O . SER A 1 134 ? -19.733 1.824 22.784 1.00 95.38 134 SER A O 1
ATOM 1002 N N . PHE A 1 135 ? -19.077 1.802 24.925 1.00 95.88 135 PHE A N 1
ATOM 1003 C CA . PHE A 1 135 ? -17.650 1.898 24.630 1.00 95.88 135 PHE A CA 1
ATOM 1004 C C . PHE A 1 135 ? -17.141 0.708 23.801 1.00 95.88 135 PHE A C 1
ATOM 1006 O O . PHE A 1 135 ? -16.435 0.896 22.813 1.00 95.88 135 PHE A O 1
ATOM 1013 N N . ARG A 1 136 ? -17.587 -0.519 24.111 1.00 97.19 136 ARG A N 1
ATOM 1014 C CA . ARG A 1 136 ? -17.306 -1.714 23.294 1.00 97.19 136 ARG A CA 1
ATOM 1015 C C . ARG A 1 136 ? -17.797 -1.587 21.857 1.00 97.19 136 ARG A C 1
ATOM 1017 O O . ARG A 1 136 ? -17.167 -2.119 20.948 1.00 97.19 136 ARG A O 1
ATOM 1024 N N . TYR A 1 137 ? -18.944 -0.946 21.642 1.00 97.50 137 TYR A N 1
ATOM 1025 C CA . TYR A 1 137 ? -19.449 -0.706 20.293 1.00 97.50 137 TYR A CA 1
ATOM 1026 C C . TYR A 1 137 ? -18.531 0.249 19.524 1.00 97.50 137 TYR A C 1
ATOM 1028 O O . TYR A 1 137 ? -18.105 -0.084 18.422 1.00 97.50 137 TYR A O 1
ATOM 1036 N N . THR A 1 138 ? -18.130 1.361 20.142 1.00 97.56 138 THR A N 1
ATOM 1037 C CA . THR A 1 138 ? -17.175 2.305 19.547 1.00 97.56 138 THR A CA 1
ATOM 1038 C C . THR A 1 138 ? -15.851 1.636 19.183 1.00 97.56 138 THR A C 1
ATOM 1040 O O . THR A 1 138 ? -15.331 1.850 18.091 1.00 97.56 138 THR A O 1
ATOM 1043 N N . LEU A 1 139 ? -15.314 0.791 20.065 1.00 97.31 139 LEU A N 1
ATOM 1044 C CA . LEU A 1 139 ? -14.071 0.061 19.808 1.00 97.31 139 LEU A CA 1
ATOM 1045 C C . LEU A 1 139 ? -14.205 -0.928 18.643 1.00 97.31 139 LEU A C 1
ATOM 1047 O O . LEU A 1 139 ? -13.319 -0.977 17.796 1.00 97.31 139 LEU A O 1
ATOM 1051 N N . ARG A 1 140 ? -15.330 -1.650 18.534 1.00 97.62 140 ARG A N 1
ATOM 1052 C CA . ARG A 1 140 ? -15.608 -2.514 17.371 1.00 97.62 140 ARG A CA 1
ATOM 1053 C C . ARG A 1 140 ? -15.636 -1.734 16.064 1.00 97.62 140 ARG A C 1
ATOM 1055 O O . ARG A 1 140 ? -15.029 -2.179 15.098 1.00 97.62 140 ARG A O 1
ATOM 1062 N N . LEU A 1 141 ? -16.285 -0.569 16.045 1.00 97.88 141 LEU A N 1
ATOM 1063 C CA . LEU A 1 141 ? -16.297 0.286 14.857 1.00 97.88 141 LEU A CA 1
ATOM 1064 C C . LEU A 1 141 ? -14.888 0.763 14.484 1.00 97.88 141 LEU A C 1
ATOM 1066 O O . LEU A 1 141 ? -14.516 0.701 13.318 1.00 97.88 141 LEU A O 1
ATOM 1070 N N . ARG A 1 142 ? -14.079 1.186 15.463 1.00 97.69 142 ARG A N 1
ATOM 1071 C CA . ARG A 1 142 ? -12.689 1.603 15.212 1.00 97.69 142 ARG A CA 1
ATOM 1072 C C . ARG A 1 142 ? -11.837 0.469 14.654 1.00 97.69 142 ARG A C 1
ATOM 1074 O O . ARG A 1 142 ? -11.134 0.681 13.674 1.00 97.69 142 ARG A O 1
ATOM 1081 N N . MET A 1 143 ? -11.923 -0.725 15.242 1.00 98.00 143 MET A N 1
ATOM 1082 C CA . MET A 1 143 ? -11.203 -1.895 14.732 1.00 98.00 143 MET A CA 1
ATOM 1083 C C . MET A 1 143 ? -11.621 -2.228 13.297 1.00 98.00 143 MET A C 1
ATOM 1085 O O . MET A 1 143 ? -10.745 -2.442 12.471 1.00 98.00 143 MET A O 1
ATOM 1089 N N . ALA A 1 144 ? -12.918 -2.177 12.971 1.00 98.12 144 ALA A N 1
ATOM 1090 C CA . ALA A 1 144 ? -13.401 -2.424 11.611 1.00 98.12 144 ALA A CA 1
ATOM 1091 C C . ALA A 1 144 ? -12.839 -1.416 10.587 1.00 98.12 144 ALA A C 1
ATOM 1093 O O . ALA A 1 144 ? -12.457 -1.799 9.484 1.00 98.12 144 ALA A O 1
ATOM 1094 N N . VAL A 1 145 ? -12.733 -0.133 10.956 1.00 98.19 145 VAL A N 1
ATOM 1095 C CA . VAL A 1 145 ? -12.104 0.891 10.099 1.00 98.19 145 VAL A CA 1
ATOM 1096 C C . VAL A 1 145 ? -10.620 0.589 9.884 1.00 98.19 145 VAL A C 1
ATOM 1098 O O . VAL A 1 145 ? -10.148 0.617 8.748 1.00 98.19 145 VAL A O 1
ATOM 1101 N N . LEU A 1 146 ? -9.888 0.257 10.951 1.00 98.25 146 LEU A N 1
ATOM 1102 C CA . LEU A 1 146 ? -8.467 -0.091 10.862 1.00 98.25 146 LEU A CA 1
ATOM 1103 C C . LEU A 1 146 ? -8.239 -1.363 10.029 1.00 98.25 146 LEU A C 1
ATOM 1105 O O . LEU A 1 146 ? -7.304 -1.418 9.235 1.00 98.25 146 LEU A O 1
ATOM 1109 N N . GLU A 1 147 ? -9.108 -2.367 10.151 1.00 97.75 147 GLU A N 1
ATOM 1110 C CA . GLU A 1 147 ? -9.077 -3.573 9.316 1.00 97.75 147 GLU A CA 1
ATOM 1111 C C . GLU A 1 147 ? -9.315 -3.240 7.834 1.00 97.75 147 GLU A C 1
ATOM 1113 O O . GLU A 1 147 ? -8.602 -3.752 6.967 1.00 97.75 147 GLU A O 1
ATOM 1118 N N . GLY A 1 148 ? -10.238 -2.317 7.539 1.00 98.25 148 GLY A N 1
ATOM 1119 C CA . GLY A 1 148 ? -10.429 -1.769 6.194 1.00 98.25 148 GLY A CA 1
ATOM 1120 C C . GLY A 1 148 ? -9.167 -1.093 5.648 1.00 98.25 148 GLY A C 1
ATOM 1121 O O . GLY A 1 148 ? -8.739 -1.391 4.532 1.00 98.25 148 GLY A O 1
ATOM 1122 N N . MET A 1 149 ? -8.509 -0.255 6.456 1.00 98.19 149 MET A N 1
ATOM 1123 C CA . MET A 1 149 ? -7.234 0.374 6.088 1.00 98.19 149 MET A CA 1
ATOM 1124 C C . MET A 1 149 ? -6.129 -0.660 5.834 1.00 98.19 149 MET A C 1
ATOM 1126 O O . MET A 1 149 ? -5.381 -0.528 4.867 1.00 98.19 149 MET A O 1
ATOM 1130 N N . CYS A 1 150 ? -6.034 -1.712 6.655 1.00 97.62 150 CYS A N 1
ATOM 1131 C CA . CYS A 1 150 ? -5.098 -2.813 6.423 1.00 97.62 150 CYS A CA 1
ATOM 1132 C C . CYS A 1 150 ? -5.328 -3.484 5.066 1.00 97.62 150 CYS A C 1
ATOM 1134 O O . CYS A 1 150 ? -4.363 -3.788 4.366 1.00 97.62 150 CYS A O 1
ATOM 1136 N N . ASN A 1 151 ? -6.586 -3.729 4.697 1.00 97.75 151 ASN A N 1
ATOM 1137 C CA . ASN A 1 151 ? -6.917 -4.352 3.418 1.00 97.75 151 ASN A CA 1
ATOM 1138 C C . ASN A 1 151 ? -6.506 -3.454 2.247 1.00 97.75 151 ASN A C 1
ATOM 1140 O O . ASN A 1 151 ? -5.796 -3.924 1.361 1.00 97.75 151 ASN A O 1
ATOM 1144 N N . MET A 1 152 ? -6.832 -2.160 2.310 1.00 98.25 152 MET A N 1
ATOM 1145 C CA . MET A 1 152 ? -6.408 -1.186 1.301 1.00 98.25 152 MET A CA 1
ATOM 1146 C C . MET A 1 152 ? -4.885 -1.095 1.162 1.00 98.25 152 MET A C 1
ATOM 1148 O O . MET A 1 152 ? -4.370 -1.080 0.048 1.00 98.25 152 MET A O 1
ATOM 1152 N N . LEU A 1 153 ? -4.145 -1.039 2.274 1.00 97.88 153 LEU A N 1
ATOM 1153 C CA . LEU A 1 153 ? -2.682 -0.947 2.237 1.00 97.88 153 LEU A CA 1
ATOM 1154 C C . LEU A 1 153 ? -2.042 -2.208 1.652 1.00 97.88 153 LEU A C 1
ATOM 1156 O O . LEU A 1 153 ? -1.074 -2.101 0.900 1.00 97.88 153 LEU A O 1
ATOM 1160 N N . ARG A 1 154 ? -2.583 -3.396 1.961 1.00 97.81 154 ARG A N 1
ATOM 1161 C CA . ARG A 1 154 ? -2.119 -4.650 1.348 1.00 97.81 154 ARG A CA 1
ATOM 1162 C C . ARG A 1 154 ? -2.377 -4.663 -0.151 1.00 97.81 154 ARG A C 1
ATOM 1164 O O . ARG A 1 154 ? -1.460 -4.974 -0.903 1.00 97.81 154 ARG A O 1
ATOM 1171 N N . GLU A 1 155 ? -3.584 -4.301 -0.575 1.00 98.06 155 GLU A N 1
ATOM 1172 C CA . GLU A 1 155 ? -3.935 -4.236 -1.994 1.00 98.06 155 GLU A CA 1
ATOM 1173 C C . GLU A 1 155 ? -3.025 -3.248 -2.731 1.00 98.06 155 GLU A C 1
ATOM 1175 O O . GLU A 1 155 ? -2.375 -3.611 -3.710 1.00 98.06 155 GLU A O 1
ATOM 1180 N N . TYR A 1 156 ? -2.856 -2.041 -2.189 1.00 98.06 156 TYR A N 1
ATOM 1181 C CA . TYR A 1 156 ? -1.945 -1.040 -2.735 1.00 98.06 156 TYR A CA 1
ATOM 1182 C C . TYR A 1 156 ? -0.505 -1.562 -2.863 1.00 98.06 156 TYR A C 1
ATOM 1184 O O . TYR A 1 156 ? 0.102 -1.430 -3.927 1.00 98.06 156 TYR A O 1
ATOM 1192 N N . ALA A 1 157 ? 0.036 -2.195 -1.816 1.00 97.50 157 ALA A N 1
ATOM 1193 C CA . ALA A 1 157 ? 1.380 -2.769 -1.848 1.00 97.50 157 ALA A CA 1
ATOM 1194 C C . ALA A 1 157 ? 1.507 -3.870 -2.914 1.00 97.50 157 ALA A C 1
ATOM 1196 O O . ALA A 1 157 ? 2.489 -3.896 -3.653 1.00 97.50 157 ALA A O 1
ATOM 1197 N N . THR A 1 158 ? 0.502 -4.742 -3.049 1.00 97.44 158 THR A N 1
ATOM 1198 C CA . THR A 1 158 ? 0.502 -5.813 -4.061 1.00 97.44 158 THR A CA 1
ATOM 1199 C C . THR A 1 158 ? 0.424 -5.272 -5.488 1.00 97.44 158 THR A C 1
ATOM 1201 O O . THR A 1 158 ? 1.167 -5.724 -6.365 1.00 97.44 158 THR A O 1
ATOM 1204 N N . THR A 1 159 ? -0.393 -4.244 -5.718 1.00 97.88 159 THR A N 1
ATOM 1205 C CA . THR A 1 159 ? -0.488 -3.552 -7.006 1.00 97.88 159 THR A CA 1
ATOM 1206 C C . THR A 1 159 ? 0.842 -2.893 -7.355 1.00 97.88 159 THR A C 1
ATOM 1208 O O . THR A 1 159 ? 1.373 -3.109 -8.444 1.00 97.88 159 THR A O 1
ATOM 1211 N N . LYS A 1 160 ? 1.457 -2.177 -6.405 1.00 97.00 160 LYS A N 1
ATOM 1212 C CA . LYS A 1 160 ? 2.769 -1.551 -6.616 1.00 97.00 160 LYS A CA 1
ATOM 1213 C C . LYS A 1 160 ? 3.889 -2.563 -6.827 1.00 97.00 160 LYS A C 1
ATOM 1215 O O . LYS A 1 160 ? 4.766 -2.324 -7.652 1.00 97.00 160 LYS A O 1
ATOM 1220 N N . MET A 1 161 ? 3.848 -3.709 -6.153 1.00 97.69 161 MET A N 1
ATOM 1221 C CA . MET A 1 161 ? 4.798 -4.796 -6.387 1.00 97.69 161 MET A CA 1
ATOM 1222 C C . MET A 1 161 ? 4.656 -5.378 -7.799 1.00 97.69 161 MET A C 1
ATOM 1224 O O . MET A 1 161 ? 5.654 -5.674 -8.453 1.00 97.69 161 MET A O 1
ATOM 1228 N N . THR A 1 162 ? 3.427 -5.490 -8.304 1.00 97.56 162 THR A N 1
ATOM 1229 C CA . THR A 1 162 ? 3.165 -5.939 -9.679 1.00 97.56 162 THR A CA 1
ATOM 1230 C C . THR A 1 162 ? 3.709 -4.938 -10.702 1.00 97.56 162 THR A C 1
ATOM 1232 O O . THR A 1 162 ? 4.436 -5.331 -11.613 1.00 97.56 162 THR A O 1
ATOM 1235 N N . GLU A 1 163 ? 3.454 -3.638 -10.515 1.00 95.00 163 GLU A N 1
ATOM 1236 C CA . GLU A 1 163 ? 4.040 -2.569 -11.343 1.00 95.00 163 GLU A CA 1
ATOM 1237 C C . GLU A 1 163 ? 5.578 -2.617 -11.331 1.00 95.00 163 GLU A C 1
ATOM 1239 O O . GLU A 1 163 ? 6.213 -2.617 -12.388 1.00 95.00 163 GLU A O 1
ATOM 1244 N N . ARG A 1 164 ? 6.185 -2.741 -10.142 1.00 97.00 164 ARG A N 1
ATOM 1245 C CA . ARG A 1 164 ? 7.636 -2.896 -9.973 1.00 97.00 164 ARG A CA 1
ATOM 1246 C C . ARG A 1 164 ? 8.165 -4.092 -10.770 1.00 97.00 164 ARG A C 1
ATOM 1248 O O . ARG A 1 164 ? 9.171 -3.965 -11.467 1.00 97.00 164 ARG A O 1
ATOM 1255 N N . ASN A 1 165 ? 7.505 -5.247 -10.680 1.00 97.12 165 ASN A N 1
ATOM 1256 C CA . ASN A 1 165 ? 7.914 -6.460 -11.389 1.00 97.12 165 ASN A CA 1
ATOM 1257 C C . ASN A 1 165 ? 7.871 -6.279 -12.911 1.00 97.12 165 ASN A C 1
ATOM 1259 O O . ASN A 1 165 ? 8.777 -6.760 -13.595 1.00 97.12 165 ASN A O 1
ATOM 1263 N N . ASN A 1 166 ? 6.887 -5.539 -13.427 1.00 95.81 166 ASN A N 1
ATOM 1264 C CA . ASN A 1 166 ? 6.795 -5.206 -14.848 1.00 95.81 166 ASN A CA 1
ATOM 1265 C C . ASN A 1 166 ? 7.970 -4.326 -15.290 1.00 95.81 166 ASN A C 1
ATOM 1267 O O . ASN A 1 166 ? 8.648 -4.656 -16.262 1.00 95.81 166 ASN A O 1
ATOM 1271 N N . PHE A 1 167 ? 8.283 -3.260 -14.543 1.00 95.50 167 PHE A N 1
ATOM 1272 C CA . PHE A 1 167 ? 9.453 -2.425 -14.842 1.00 95.50 167 PHE A CA 1
ATOM 1273 C C . PHE A 1 167 ? 10.757 -3.234 -14.786 1.00 95.50 167 PHE A C 1
ATOM 1275 O O . PHE A 1 167 ? 11.615 -3.090 -15.654 1.00 95.50 167 PHE A O 1
ATOM 1282 N N . ALA A 1 168 ? 10.895 -4.137 -13.811 1.00 96.00 168 ALA A N 1
ATOM 1283 C CA . ALA A 1 168 ? 12.068 -5.000 -13.685 1.00 96.00 168 ALA A CA 1
ATOM 1284 C C . ALA A 1 168 ? 12.179 -6.001 -14.843 1.00 96.00 168 ALA A C 1
ATOM 1286 O O . ALA A 1 168 ? 13.282 -6.313 -15.284 1.00 96.00 168 ALA A O 1
ATOM 1287 N N . ALA A 1 169 ? 11.058 -6.532 -15.337 1.00 95.31 169 ALA A N 1
ATOM 1288 C CA . ALA A 1 169 ? 11.040 -7.393 -16.515 1.00 95.31 169 ALA A CA 1
ATOM 1289 C C . ALA A 1 169 ? 11.496 -6.635 -17.770 1.00 95.31 169 ALA A C 1
ATOM 1291 O O . ALA A 1 169 ? 12.349 -7.142 -18.492 1.00 95.31 169 ALA A O 1
ATOM 1292 N N . ILE A 1 170 ? 11.010 -5.405 -17.971 1.00 93.06 170 ILE A N 1
ATOM 1293 C CA . ILE A 1 170 ? 11.407 -4.551 -19.101 1.00 93.06 170 ILE A CA 1
ATOM 1294 C C . ILE A 1 170 ? 12.909 -4.243 -19.052 1.00 93.06 170 ILE A C 1
ATOM 1296 O O . ILE A 1 170 ? 13.604 -4.441 -20.044 1.00 93.06 170 ILE A O 1
ATOM 1300 N N . VAL A 1 171 ? 13.435 -3.815 -17.898 1.00 94.12 171 VAL A N 1
ATOM 1301 C CA . VAL A 1 171 ? 14.874 -3.519 -17.751 1.00 94.12 171 VAL A CA 1
ATOM 1302 C C . VAL A 1 171 ? 15.727 -4.761 -18.012 1.00 94.12 171 VAL A C 1
ATOM 1304 O O . VAL A 1 171 ? 16.716 -4.671 -18.732 1.00 94.12 171 VAL A O 1
ATOM 1307 N N . ARG A 1 172 ? 15.323 -5.929 -17.495 1.00 93.31 172 ARG A N 1
ATOM 1308 C CA . ARG A 1 172 ? 16.032 -7.194 -17.747 1.00 93.31 172 ARG A CA 1
ATOM 1309 C C . ARG A 1 172 ? 16.007 -7.598 -19.221 1.00 93.31 172 ARG A C 1
ATOM 1311 O O . ARG A 1 172 ? 17.024 -8.057 -19.726 1.00 93.31 172 ARG A O 1
ATOM 1318 N N . ALA A 1 173 ? 14.882 -7.416 -19.913 1.00 90.81 173 ALA A N 1
ATOM 1319 C CA . ALA A 1 173 ? 14.791 -7.686 -21.348 1.00 90.81 173 ALA A CA 1
ATOM 1320 C C . ALA A 1 173 ? 15.754 -6.791 -22.145 1.00 90.81 173 ALA A C 1
ATOM 1322 O O . ALA A 1 173 ? 16.528 -7.293 -22.953 1.00 90.81 173 ALA A O 1
ATOM 1323 N N . MET A 1 174 ? 15.794 -5.491 -21.830 1.00 89.69 174 MET A N 1
ATOM 1324 C CA . MET A 1 174 ? 16.737 -4.551 -22.447 1.00 89.69 174 MET A CA 1
ATOM 1325 C C . MET A 1 174 ? 18.200 -4.920 -22.178 1.00 89.69 174 MET A C 1
ATOM 1327 O O . MET A 1 174 ? 19.048 -4.776 -23.052 1.00 89.69 174 MET A O 1
ATOM 1331 N N . GLU A 1 175 ? 18.520 -5.385 -20.969 1.00 88.06 175 GLU A N 1
ATOM 1332 C CA . GLU A 1 175 ? 19.872 -5.831 -20.615 1.00 88.06 175 GLU A CA 1
ATOM 1333 C C . GLU A 1 175 ? 20.301 -7.073 -21.404 1.00 88.06 175 GLU A C 1
ATOM 1335 O O . GLU A 1 175 ? 21.449 -7.136 -21.841 1.00 88.06 175 GLU A O 1
ATOM 1340 N N . LEU A 1 176 ? 19.387 -8.023 -21.631 1.00 87.06 176 LEU A N 1
ATOM 1341 C CA . LEU A 1 176 ? 19.646 -9.217 -22.440 1.00 87.06 176 LEU A CA 1
ATOM 1342 C C . LEU A 1 176 ? 19.850 -8.880 -23.921 1.00 87.06 176 LEU A C 1
ATOM 1344 O O . LEU A 1 176 ? 20.786 -9.394 -24.530 1.00 87.06 176 LEU A O 1
ATOM 1348 N N . GLU A 1 177 ? 19.035 -7.980 -24.479 1.00 82.75 177 GLU A N 1
ATOM 1349 C CA . GLU A 1 177 ? 19.195 -7.496 -25.857 1.00 82.75 177 GLU A CA 1
ATOM 1350 C C . GLU A 1 177 ? 20.553 -6.808 -26.069 1.00 82.75 177 GLU A C 1
ATOM 1352 O O . GLU A 1 177 ? 21.186 -6.997 -27.105 1.00 82.75 177 GLU A O 1
ATOM 1357 N N . MET A 1 178 ? 21.045 -6.047 -25.082 1.00 74.31 178 MET A N 1
ATOM 1358 C CA . MET A 1 178 ? 22.364 -5.404 -25.171 1.00 74.31 178 MET A CA 1
ATOM 1359 C C . MET A 1 178 ? 23.540 -6.357 -24.926 1.00 74.31 178 MET A C 1
ATOM 1361 O O . MET A 1 178 ? 24.650 -6.071 -25.366 1.00 74.31 178 MET A O 1
ATOM 1365 N N . ALA A 1 179 ? 23.328 -7.475 -24.229 1.00 76.50 179 ALA A N 1
ATOM 1366 C CA . ALA A 1 179 ? 24.371 -8.465 -23.960 1.00 76.50 179 ALA A CA 1
ATOM 1367 C C . ALA A 1 179 ? 24.686 -9.369 -25.170 1.00 76.50 179 ALA A C 1
ATOM 1369 O O . ALA A 1 179 ? 25.595 -10.193 -25.081 1.00 76.50 179 ALA A O 1
ATOM 1370 N N . GLY A 1 180 ? 23.958 -9.234 -26.288 1.00 64.19 180 GLY A N 1
ATOM 1371 C CA . GLY A 1 180 ? 24.203 -10.001 -27.515 1.00 64.19 180 GLY A CA 1
ATOM 1372 C C . GLY A 1 180 ? 23.957 -11.507 -27.370 1.00 64.19 180 GLY A C 1
ATOM 1373 O O . GLY A 1 180 ? 24.504 -12.292 -28.139 1.00 64.19 180 GLY A O 1
ATOM 1374 N N . GLY A 1 181 ? 23.178 -11.926 -26.370 1.00 53.97 181 GLY A N 1
ATOM 1375 C CA . GLY A 1 181 ? 22.857 -13.333 -26.166 1.00 53.97 181 GLY A CA 1
ATOM 1376 C C . GLY A 1 181 ? 21.855 -13.810 -27.209 1.00 53.97 181 GLY A C 1
ATOM 1377 O O . GLY A 1 181 ? 20.691 -13.414 -27.155 1.00 53.97 181 GLY A O 1
ATOM 1378 N N . ASP A 1 182 ? 22.295 -14.682 -28.118 1.00 50.34 182 ASP A N 1
ATOM 1379 C CA . ASP A 1 182 ? 21.400 -15.519 -28.916 1.00 50.34 182 ASP A CA 1
ATOM 1380 C C . ASP A 1 182 ? 20.364 -16.153 -27.979 1.00 50.34 182 ASP A C 1
ATOM 1382 O O . ASP A 1 182 ? 20.694 -16.932 -27.077 1.00 50.34 182 ASP A O 1
ATOM 1386 N N . LEU A 1 183 ? 19.089 -15.814 -28.183 1.00 55.88 183 LEU A N 1
ATOM 1387 C CA . LEU A 1 183 ? 17.993 -16.611 -27.653 1.00 55.88 183 LEU A CA 1
ATOM 1388 C C . LEU A 1 183 ? 18.223 -18.047 -28.141 1.00 55.88 183 LEU A C 1
ATOM 1390 O O . LEU A 1 183 ? 18.353 -18.237 -29.354 1.00 55.88 183 LEU A O 1
ATOM 1394 N N . PRO A 1 184 ? 18.250 -19.072 -27.267 1.00 50.41 184 PRO A N 1
ATOM 1395 C CA . PRO A 1 184 ? 18.192 -20.439 -27.745 1.00 50.41 184 PRO A CA 1
ATOM 1396 C C . PRO A 1 184 ? 16.863 -20.584 -28.486 1.00 50.41 184 PRO A C 1
ATOM 1398 O O . PRO A 1 184 ? 15.790 -20.633 -27.883 1.00 50.41 184 PRO A O 1
ATOM 1401 N N . SER A 1 185 ? 16.945 -20.563 -29.817 1.00 53.69 185 SER A N 1
ATOM 1402 C CA . SER A 1 185 ? 15.809 -20.784 -30.695 1.00 53.69 185 SER A CA 1
ATOM 1403 C C . SER A 1 185 ? 15.163 -22.112 -30.289 1.00 53.69 185 SER A C 1
ATOM 1405 O O . SER A 1 185 ? 15.859 -23.132 -30.263 1.00 53.69 185 SER A O 1
ATOM 1407 N N . PRO A 1 186 ? 13.848 -22.154 -30.011 1.00 60.34 186 PRO A N 1
ATOM 1408 C CA . PRO A 1 186 ? 13.150 -23.393 -29.662 1.00 60.34 186 PRO A CA 1
ATOM 1409 C C . PRO A 1 186 ? 13.151 -24.443 -30.788 1.00 60.34 186 PRO A C 1
ATOM 1411 O O . PRO A 1 186 ? 12.610 -25.532 -30.611 1.00 60.34 186 PRO A O 1
ATOM 1414 N N . PHE A 1 187 ? 13.721 -24.122 -31.955 1.00 52.16 187 PHE A N 1
ATOM 1415 C CA . PHE A 1 187 ? 13.576 -24.872 -33.201 1.00 52.16 187 PHE A CA 1
ATOM 1416 C C . PHE A 1 187 ? 14.866 -25.505 -33.739 1.00 52.16 187 PHE A C 1
ATOM 1418 O O . PHE A 1 187 ? 14.938 -25.796 -34.929 1.00 52.16 187 PHE A O 1
ATOM 1425 N N . TYR A 1 188 ? 15.857 -25.806 -32.895 1.00 50.78 188 TYR A N 1
ATOM 1426 C CA . TYR A 1 188 ? 16.968 -26.681 -33.301 1.00 50.78 188 TYR A CA 1
ATOM 1427 C C . TYR A 1 188 ? 17.026 -27.958 -32.469 1.00 50.78 188 TYR A C 1
ATOM 1429 O O . TYR A 1 188 ? 17.940 -28.211 -31.686 1.00 50.78 188 TYR A O 1
ATOM 1437 N N . HIS A 1 189 ? 16.058 -28.829 -32.729 1.00 53.22 189 HIS A N 1
ATOM 1438 C CA . HIS A 1 189 ? 16.307 -30.256 -32.663 1.00 53.22 189 HIS A CA 1
ATOM 1439 C C . HIS A 1 189 ? 16.011 -30.879 -34.018 1.00 53.22 189 HIS A C 1
ATOM 1441 O O . HIS A 1 189 ? 14.937 -30.668 -34.577 1.00 53.22 189 HIS A O 1
ATOM 1447 N N . ARG A 1 190 ? 16.960 -31.725 -34.437 1.00 48.03 190 ARG A N 1
ATOM 1448 C CA . ARG A 1 190 ? 16.868 -32.778 -35.456 1.00 48.03 190 ARG A CA 1
ATOM 1449 C C . ARG A 1 190 ? 17.482 -32.451 -36.818 1.00 48.03 190 ARG A C 1
ATOM 1451 O O . ARG A 1 190 ? 16.867 -31.811 -37.659 1.00 48.03 190 ARG A O 1
ATOM 1458 N N . GLY A 1 191 ? 18.614 -33.105 -37.075 1.00 46.91 191 GLY A N 1
ATOM 1459 C CA . GLY A 1 191 ? 18.925 -33.621 -38.405 1.00 46.91 191 GLY A CA 1
ATOM 1460 C C . GLY A 1 191 ? 20.382 -33.459 -38.803 1.00 46.91 191 GLY A C 1
ATOM 1461 O O . GLY A 1 191 ? 20.783 -32.370 -39.185 1.00 46.91 191 GLY A O 1
ATOM 1462 N N . GLY A 1 192 ? 21.137 -34.555 -38.776 1.00 40.22 192 GLY A N 1
ATOM 1463 C CA . GLY A 1 192 ? 22.437 -34.618 -39.442 1.00 40.22 192 GLY A CA 1
ATOM 1464 C C . GLY A 1 192 ? 23.402 -35.589 -38.786 1.00 40.22 192 GLY A C 1
ATOM 1465 O O . GLY A 1 192 ? 24.445 -35.166 -38.314 1.00 40.22 192 GLY A O 1
ATOM 1466 N N . GLY A 1 193 ? 23.022 -36.866 -38.694 1.00 46.31 193 GLY A N 1
ATOM 1467 C CA . GLY A 1 193 ? 23.999 -37.928 -38.478 1.00 46.31 193 GLY A CA 1
ATOM 1468 C C . GLY A 1 193 ? 24.728 -38.188 -39.792 1.00 46.31 193 GLY A C 1
ATOM 1469 O O . GLY A 1 193 ? 24.071 -38.404 -40.814 1.00 46.31 193 GLY A O 1
ATOM 1470 N N . ASP A 1 194 ? 26.052 -38.124 -39.735 1.00 43.53 194 ASP A N 1
ATOM 1471 C CA . ASP A 1 194 ? 26.972 -38.544 -40.789 1.00 43.53 194 ASP A CA 1
ATOM 1472 C C . ASP A 1 194 ? 26.805 -40.043 -41.105 1.00 43.53 194 ASP A C 1
ATOM 1474 O O . ASP A 1 194 ? 26.536 -40.833 -40.191 1.00 43.53 194 ASP A O 1
ATOM 1478 N N . PRO A 1 195 ? 26.990 -40.467 -42.365 1.00 64.69 195 PRO A N 1
ATOM 1479 C CA . PRO A 1 195 ? 27.493 -41.796 -42.684 1.00 64.69 195 PRO A CA 1
ATOM 1480 C C . PRO A 1 195 ? 29.030 -41.850 -42.686 1.00 64.69 195 PRO A C 1
ATOM 1482 O O . PRO A 1 195 ? 29.668 -40.918 -43.230 1.00 64.69 195 PRO A O 1
#

Foldseek 3Di:
DDDDDDDDDDDDDDDDDDDDDDDDDDDDDDDPDPDPPPDDPPPPPDPDPPDDDPDDPPDDDDPDDDDDDVPCPVVVVVVVVVVVLVVLLVVLVVLLVVLVVLLVVLVVVLVVLVVVLVVLVVVLVVCVVVVVVVVNVVSVVVSVVSVVSNVVSVVVSVVSVVVSVVSVVVNVVSVCVVVPDDDPDPPDDDDDDDD